Protein AF-A0A5C3LLA2-F1 (afdb_monomer)

Radius of gyration: 23.2 Å; Cα contacts (8 Å, |Δi|>4): 308; chains: 1; bounding box: 55×56×67 Å

pLDDT: mean 77.41, std 19.65, range [21.45, 96.81]

Organism: NCBI:txid68775

Nearest PDB structures (foldseek):
  8btg-assembly1_E  TM=3.391E-01  e=2.044E-01  Bacillus subtilis
  3ice-assembly1_B  TM=2.981E-01  e=2.393E-01  Escherichia coli K-12
  2ht1-assembly1_B  TM=3.687E-01  e=1.503E+00  Escherichia coli
  6xav-assembly1_F  TM=3.669E-01  e=1.503E+00  Escherichia coli K-12
  1f17-assembly1_A  TM=1.873E-01  e=8.066E+00  Homo sapiens

InterPro domains:
  IPR027417 P-loop containing nucleoside triphosphate hydrolase [G3DSA:3.40.50.300] (49-252)
  IPR027417 P-loop containing nucleoside triphosphate hydrolase [SSF52540] (55-266)
  IPR056884 Nephrocystin 3-like, N-terminal [PF24883] (64-215)

Mean predicted aligned error: 10.95 Å

Solvent-accessible surface area (backbone atoms only — not comparable to full-atom values): 17591 Å² total; per-residue (Å²): 138,80,96,78,78,88,81,84,82,89,74,89,82,84,84,63,100,53,98,66,94,65,79,96,64,100,81,77,83,74,79,61,52,34,66,60,18,35,88,83,22,74,81,42,63,87,54,62,66,60,58,90,91,31,63,56,70,60,55,49,52,51,52,52,56,76,67,38,88,81,57,76,51,75,41,77,48,78,46,61,64,84,47,55,46,65,62,12,50,52,44,51,48,47,54,52,30,47,76,70,53,32,46,24,29,44,39,42,40,31,65,90,38,82,62,29,17,44,61,83,22,49,60,55,33,36,43,54,32,35,33,72,61,40,57,69,27,39,68,43,33,50,50,42,41,75,76,36,83,58,47,85,80,49,57,57,50,54,36,46,41,51,50,45,50,50,15,49,54,50,31,63,72,70,41,92,73,79,73,88,65,75,37,78,40,71,47,78,39,49,66,87,26,29,76,44,68,70,48,44,51,44,52,52,49,30,61,55,72,66,77,59,40,72,41,76,46,76,64,48,74,92,74,40,43,47,58,36,46,45,51,47,52,53,50,54,50,50,51,49,64,73,70,50,89,87,62,90,72,58,93,66,61,76,45,67,69,56,51,52,51,51,34,60,70,28,72,54,25,49,52,52,53,55,58,72,72,47,58,72,91,80,39,91,84,64,60,80,85,61,48,69,83,80,104

Secondary structure (DSSP, 8-state):
-----------SS--SS-S-S-S--TTSSSSS--GGGSTT-GGGSS-----TTSSHHHHHHHHHHHH-TT-SEEEEEEE--TTS-HHHHHHHHHHHHHHTT-EEEEEE--TTSTTTSSSTTHHHHHHHHHHHH-GGGHHHHHHHHHH-TTGGGS-HHHHHIIIIIHHHHHHHHH-TT--S-S--EEEEE-GGGSS-HHHHHHHHHHHHTT-PEEEEEE-SGGG-HHHHHHHHHHHHHHHHHHH--S----TTPSPHHHHHHHHHHHTT-HHHHHHHTS-GGG-TT--TTTGGG--

Structure (mmCIF, N/CA/C/O backbone):
data_AF-A0A5C3LLA2-F1
#
_entry.id   AF-A0A5C3LLA2-F1
#
loop_
_atom_site.group_PDB
_atom_site.id
_atom_site.type_symbol
_atom_site.label_atom_id
_atom_site.label_alt_id
_atom_site.label_comp_id
_atom_site.label_asym_id
_atom_site.label_entity_id
_atom_site.label_seq_id
_atom_site.pdbx_PDB_ins_code
_atom_site.Cartn_x
_atom_site.Cartn_y
_atom_site.Cartn_z
_atom_site.occupancy
_atom_site.B_iso_or_equiv
_atom_site.auth_seq_id
_atom_site.auth_comp_id
_atom_site.auth_asym_id
_atom_site.auth_atom_id
_atom_site.pdbx_PDB_model_num
ATOM 1 N N . MET A 1 1 ? -7.576 -35.452 -5.455 1.00 26.06 1 MET A N 1
ATOM 2 C CA . MET A 1 1 ? -7.703 -36.526 -4.442 1.00 26.06 1 MET A CA 1
ATOM 3 C C . MET A 1 1 ? -7.125 -35.971 -3.149 1.00 26.06 1 MET A C 1
ATOM 5 O O . MET A 1 1 ? -5.940 -35.704 -3.106 1.00 26.06 1 MET A O 1
ATOM 9 N N . ALA A 1 2 ? -7.963 -35.388 -2.296 1.00 24.50 2 ALA A N 1
ATOM 10 C CA . ALA A 1 2 ? -8.706 -36.055 -1.222 1.00 24.50 2 ALA A CA 1
ATOM 11 C C . ALA A 1 2 ? -7.834 -36.237 0.033 1.00 24.50 2 ALA A C 1
ATOM 13 O O . ALA A 1 2 ? -7.223 -37.280 0.231 1.00 24.50 2 ALA A O 1
ATOM 14 N N . PHE A 1 3 ? -7.831 -35.224 0.903 1.00 25.95 3 PHE A N 1
ATOM 15 C CA . PHE A 1 3 ? -7.538 -35.428 2.320 1.00 25.95 3 PHE A CA 1
ATOM 16 C C . PHE A 1 3 ? -8.824 -35.920 2.995 1.00 25.95 3 PHE A C 1
ATOM 18 O O . PHE A 1 3 ? -9.578 -35.148 3.579 1.00 25.95 3 PHE A O 1
ATOM 25 N N . ALA A 1 4 ? -9.106 -37.213 2.844 1.00 21.45 4 ALA A N 1
ATOM 26 C CA . ALA A 1 4 ? -10.135 -37.917 3.599 1.00 21.45 4 ALA A CA 1
ATOM 27 C C . ALA A 1 4 ? -9.443 -38.716 4.715 1.00 21.45 4 ALA A C 1
ATOM 29 O O . ALA A 1 4 ? -8.637 -39.591 4.413 1.00 21.45 4 ALA A O 1
ATOM 30 N N . GLY A 1 5 ? -9.735 -38.416 5.989 1.00 26.00 5 GLY A N 1
ATOM 31 C CA . GLY A 1 5 ? -9.378 -39.309 7.107 1.00 26.00 5 GLY A CA 1
ATOM 32 C C . GLY A 1 5 ? -8.796 -38.694 8.385 1.00 26.00 5 GLY A C 1
ATOM 33 O O . GLY A 1 5 ? -8.643 -39.424 9.359 1.00 26.00 5 GLY A O 1
ATOM 34 N N . ALA A 1 6 ? -8.505 -37.393 8.458 1.00 22.83 6 ALA A N 1
ATOM 35 C CA . ALA A 1 6 ? -7.960 -36.808 9.687 1.00 22.83 6 ALA A CA 1
ATOM 36 C C . ALA A 1 6 ? -9.074 -36.493 10.707 1.00 22.83 6 ALA A C 1
ATOM 38 O O . ALA A 1 6 ? -9.673 -35.420 10.684 1.00 22.83 6 ALA A O 1
ATOM 39 N N . LYS A 1 7 ? -9.363 -37.435 11.612 1.00 27.41 7 LYS A N 1
ATOM 40 C CA . LYS A 1 7 ? -10.074 -37.154 12.868 1.00 27.41 7 LYS A CA 1
ATOM 41 C C . LYS A 1 7 ? -9.025 -36.799 13.926 1.00 27.41 7 LYS A C 1
ATOM 43 O O . LYS A 1 7 ? -8.160 -37.619 14.206 1.00 27.41 7 LYS A O 1
ATOM 48 N N . HIS A 1 8 ? -9.147 -35.600 14.498 1.00 27.80 8 HIS A N 1
ATOM 49 C CA . HIS A 1 8 ? -8.303 -35.003 15.548 1.00 27.80 8 HIS A CA 1
ATOM 50 C C . HIS A 1 8 ? -6.986 -34.366 15.075 1.00 27.80 8 HIS A C 1
ATOM 52 O O . HIS A 1 8 ? -5.909 -34.937 15.204 1.00 27.80 8 HIS A O 1
ATOM 58 N N . VAL A 1 9 ? -7.076 -33.114 14.617 1.00 23.52 9 VAL A N 1
ATOM 59 C CA . VAL A 1 9 ? -5.952 -32.168 14.650 1.00 23.52 9 VAL A CA 1
ATOM 60 C C . VAL A 1 9 ? -6.324 -31.070 15.647 1.00 23.52 9 VAL A C 1
ATOM 62 O O . VAL A 1 9 ? -7.214 -30.265 15.388 1.00 23.52 9 VAL A O 1
ATOM 65 N N . LEU A 1 10 ? -5.687 -31.088 16.818 1.00 23.19 10 LEU A N 1
ATOM 66 C CA . LEU A 1 10 ? -5.719 -30.000 17.795 1.00 23.19 10 LEU A CA 1
ATOM 67 C C . LEU A 1 10 ? -4.592 -29.028 17.428 1.00 23.19 10 LEU A C 1
ATOM 69 O O . LEU A 1 10 ? -3.421 -29.388 17.527 1.00 23.19 10 LEU A O 1
ATOM 73 N N . ILE A 1 11 ? -4.948 -27.823 16.974 1.00 30.45 11 ILE A N 1
ATOM 74 C CA . ILE A 1 11 ? -4.001 -26.722 16.751 1.00 30.45 11 ILE A CA 1
ATOM 75 C C . ILE A 1 11 ? -4.241 -25.671 17.836 1.00 30.45 11 ILE A C 1
ATOM 77 O O . ILE A 1 11 ? -5.355 -25.171 17.985 1.00 30.45 11 ILE A O 1
ATOM 81 N N . ASN A 1 12 ? -3.181 -25.391 18.594 1.00 26.45 12 ASN A N 1
ATOM 82 C CA . ASN A 1 12 ? -3.097 -24.440 19.699 1.00 26.45 12 ASN A CA 1
ATOM 83 C C . ASN A 1 12 ? -3.728 -23.064 19.383 1.00 26.45 12 ASN A C 1
ATOM 85 O O . ASN A 1 12 ? -3.229 -22.327 18.539 1.00 26.45 12 ASN A O 1
ATOM 89 N N . GLU A 1 13 ? -4.798 -22.756 20.123 1.00 30.83 13 GLU A N 1
ATOM 90 C CA . GLU A 1 13 ? -5.273 -21.440 20.595 1.00 30.83 13 GLU A CA 1
ATOM 91 C C . GLU A 1 13 ? -5.392 -20.266 19.585 1.00 30.83 13 GLU A C 1
ATOM 93 O O . GLU A 1 13 ? -4.662 -19.284 19.629 1.00 30.83 13 GLU A O 1
ATOM 98 N N . LEU A 1 14 ? -6.423 -20.393 18.731 1.00 30.88 14 LEU A N 1
ATOM 99 C CA . LEU A 1 14 ? -7.395 -19.399 18.209 1.00 30.88 14 LEU A CA 1
ATOM 100 C C . LEU A 1 14 ? -6.938 -18.023 17.667 1.00 30.88 14 LEU A C 1
ATOM 102 O O . LEU A 1 14 ? -6.703 -17.090 18.433 1.00 30.88 14 LEU A O 1
ATOM 106 N N . THR A 1 15 ? -7.079 -17.844 16.339 1.00 34.06 15 THR A N 1
ATOM 107 C CA . THR A 1 15 ? -7.714 -16.658 15.701 1.00 34.06 15 THR A CA 1
ATOM 108 C C . THR A 1 15 ? -8.223 -16.947 14.264 1.00 34.06 15 THR A C 1
ATOM 110 O O . THR A 1 15 ? -7.497 -16.870 13.279 1.00 34.06 15 THR A O 1
ATOM 113 N N . GLN A 1 16 ? -9.517 -17.229 14.133 1.00 38.84 16 GLN A N 1
ATOM 114 C CA . GLN A 1 16 ? -10.437 -16.657 13.135 1.00 38.84 16 GLN A CA 1
ATOM 115 C C . GLN A 1 16 ? -11.095 -15.445 13.869 1.00 38.84 16 GLN A C 1
ATOM 117 O O . GLN A 1 16 ? -10.823 -15.259 15.049 1.00 38.84 16 GLN A O 1
ATOM 122 N N . PHE A 1 17 ? -11.926 -14.561 13.312 1.00 37.44 17 PHE A N 1
ATOM 123 C CA . PHE A 1 17 ? -12.620 -13.556 14.167 1.00 37.44 17 PHE A CA 1
ATOM 124 C C . PHE A 1 17 ? -13.787 -14.227 14.929 1.00 37.44 17 PHE A C 1
ATOM 126 O O . PHE A 1 17 ? -14.949 -13.932 14.686 1.00 37.44 17 PHE A O 1
ATOM 133 N N . ASP A 1 18 ? -13.426 -15.172 15.809 1.00 40.88 18 ASP A N 1
ATOM 134 C CA . ASP A 1 18 ? -13.613 -16.635 15.710 1.00 40.88 18 ASP A CA 1
ATOM 135 C C . ASP A 1 18 ? -15.018 -17.162 15.311 1.00 40.88 18 ASP A C 1
ATOM 137 O O . ASP A 1 18 ? -15.999 -16.440 15.361 1.00 40.88 18 ASP A O 1
ATOM 141 N N . ILE A 1 19 ? -15.153 -18.447 14.938 1.00 36.78 19 ILE A N 1
ATOM 142 C CA . ILE A 1 19 ? -16.377 -19.248 14.612 1.00 36.78 19 ILE A CA 1
ATOM 143 C C . ILE A 1 19 ? -17.660 -18.970 15.468 1.00 36.78 19 ILE A C 1
ATOM 145 O O . ILE A 1 19 ? -18.746 -19.478 15.192 1.00 36.78 19 ILE A O 1
ATOM 149 N N . GLN A 1 20 ? -17.616 -18.132 16.499 1.00 40.84 20 GLN A N 1
ATOM 150 C CA . GLN A 1 20 ? -18.379 -18.254 17.728 1.00 40.84 20 GLN A CA 1
ATOM 151 C C . GLN A 1 20 ? -19.076 -16.965 18.208 1.00 40.84 20 GLN A C 1
ATOM 153 O O . GLN A 1 20 ? -19.023 -16.650 19.387 1.00 40.84 20 GLN A O 1
ATOM 158 N N . VAL A 1 21 ? -19.903 -16.309 17.387 1.00 41.31 21 VAL A N 1
ATOM 159 C CA . VAL A 1 21 ? -21.084 -15.611 17.974 1.00 41.31 21 VAL A CA 1
ATOM 160 C C . VAL A 1 21 ? -22.140 -16.624 18.495 1.00 41.31 21 VAL A C 1
ATOM 162 O O . VAL A 1 21 ? -23.145 -16.242 19.066 1.00 41.31 21 VAL A O 1
ATOM 165 N N . ARG A 1 22 ? -21.838 -17.934 18.442 1.00 30.56 22 ARG A N 1
ATOM 166 C CA . ARG A 1 22 ? -22.667 -19.106 18.790 1.00 30.56 22 ARG A CA 1
ATOM 167 C C . ARG A 1 22 ? -23.642 -19.523 17.679 1.00 30.56 22 ARG A C 1
ATOM 169 O O . ARG A 1 22 ? -24.436 -18.723 17.219 1.00 30.56 22 ARG A O 1
ATOM 176 N N . ALA A 1 23 ? -23.512 -20.805 17.323 1.00 34.94 23 ALA A N 1
ATOM 177 C CA . ALA A 1 23 ? -24.478 -21.730 16.719 1.00 34.94 23 ALA A CA 1
ATOM 178 C C . ALA A 1 23 ? -25.102 -21.425 15.333 1.00 34.94 23 ALA A C 1
ATOM 180 O O . ALA A 1 23 ? -25.608 -20.348 15.069 1.00 34.94 23 ALA A O 1
ATOM 181 N N . GLU A 1 24 ? -25.089 -22.458 14.480 1.00 36.34 24 GLU A N 1
ATOM 182 C CA . GLU A 1 24 ? -26.202 -22.832 13.585 1.00 36.34 24 GLU A CA 1
ATOM 183 C C . GLU A 1 24 ? -26.747 -21.790 12.590 1.00 36.34 24 GLU A C 1
ATOM 185 O O . GLU A 1 24 ? -27.949 -21.618 12.476 1.00 36.34 24 GLU A O 1
ATOM 190 N N . ASP A 1 25 ? -25.886 -21.164 11.784 1.00 34.53 25 ASP A N 1
ATOM 191 C CA . ASP A 1 25 ? -26.326 -20.517 10.534 1.00 34.53 25 ASP A CA 1
ATOM 192 C C . ASP A 1 25 ? -25.174 -20.492 9.518 1.00 34.53 25 ASP A C 1
ATOM 194 O O . ASP A 1 25 ? -24.500 -19.489 9.261 1.00 34.53 25 A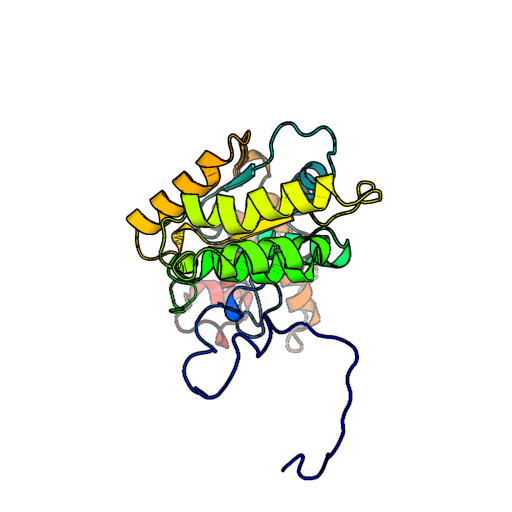SP A O 1
ATOM 198 N N . SER A 1 26 ? -24.871 -21.673 8.981 1.00 32.88 26 SER A N 1
ATOM 199 C CA . SER A 1 26 ? -23.676 -21.998 8.186 1.00 32.88 26 SER A CA 1
ATOM 200 C C . SER A 1 26 ? -23.626 -21.367 6.782 1.00 32.88 26 SER A C 1
ATOM 202 O O . SER A 1 26 ? -23.083 -21.971 5.857 1.00 32.88 26 SER A O 1
ATOM 204 N N . LYS A 1 27 ? -24.175 -20.162 6.586 1.00 31.16 27 LYS A N 1
ATOM 205 C CA . LYS A 1 27 ? -24.135 -19.456 5.293 1.00 31.16 27 LYS A CA 1
ATOM 206 C C . LYS A 1 27 ? -23.899 -17.942 5.341 1.00 31.16 27 LYS A C 1
ATOM 208 O O . LYS A 1 27 ? -23.730 -17.368 4.276 1.00 31.16 27 LYS A O 1
ATOM 213 N N . ALA A 1 28 ? -23.827 -17.305 6.514 1.00 33.47 28 ALA A N 1
ATOM 214 C CA . ALA A 1 28 ? -23.778 -15.835 6.614 1.00 33.47 28 ALA A CA 1
ATOM 215 C C . ALA A 1 28 ? -22.425 -15.230 7.068 1.00 33.47 28 ALA A C 1
ATOM 217 O O . ALA A 1 28 ? -22.368 -14.051 7.400 1.00 33.47 28 ALA A O 1
ATOM 218 N N . LYS A 1 29 ? -21.331 -16.005 7.146 1.00 38.44 29 LYS A N 1
ATOM 219 C CA . LYS A 1 29 ? -20.121 -15.617 7.917 1.00 38.44 29 LYS A CA 1
ATOM 220 C C . LYS A 1 29 ? -18.804 -15.438 7.141 1.00 38.44 29 LYS A C 1
ATOM 222 O O . LYS A 1 29 ? -17.761 -15.321 7.774 1.00 38.44 29 LYS A O 1
ATOM 227 N N . ILE A 1 30 ? -18.831 -15.370 5.809 1.00 38.06 30 ILE A N 1
ATOM 228 C CA . ILE A 1 30 ? -17.630 -15.128 4.972 1.00 38.06 30 ILE A CA 1
ATOM 229 C C . ILE A 1 30 ? -17.525 -13.657 4.501 1.00 38.06 30 ILE A C 1
ATOM 231 O O . ILE A 1 30 ? -16.461 -13.209 4.093 1.00 38.06 30 ILE A O 1
ATOM 235 N N . ASP A 1 31 ? -18.576 -12.849 4.657 1.00 48.53 31 ASP A N 1
ATOM 236 C CA . ASP A 1 31 ? -18.729 -11.621 3.858 1.00 48.53 31 ASP A CA 1
ATOM 237 C C . ASP A 1 31 ? -18.218 -10.318 4.505 1.00 48.53 31 ASP A C 1
ATOM 239 O O . ASP A 1 31 ? -18.381 -9.245 3.932 1.00 48.53 31 ASP A O 1
ATOM 243 N N . ALA A 1 32 ? -17.614 -10.348 5.699 1.00 71.31 32 ALA A N 1
ATOM 244 C CA . ALA A 1 32 ? -17.280 -9.107 6.415 1.00 71.31 32 ALA A CA 1
ATOM 245 C C . ALA A 1 32 ? -15.897 -8.523 6.071 1.00 71.31 32 ALA A C 1
ATOM 247 O O . ALA A 1 32 ? -15.734 -7.300 6.119 1.00 71.31 32 ALA A O 1
ATOM 248 N N . ILE A 1 33 ? -14.912 -9.358 5.725 1.00 86.44 33 ILE A N 1
ATOM 249 C CA . ILE A 1 33 ? -13.521 -8.943 5.475 1.00 86.44 33 ILE A CA 1
ATOM 250 C C . ILE A 1 33 ? -13.140 -9.118 4.005 1.00 86.44 33 ILE A C 1
ATOM 252 O O . ILE A 1 33 ? -13.557 -10.066 3.353 1.00 86.44 33 ILE A O 1
ATOM 256 N N . ALA A 1 34 ? -12.305 -8.221 3.491 1.00 91.19 34 ALA A N 1
ATOM 257 C CA . ALA A 1 34 ? -11.740 -8.312 2.153 1.00 91.19 34 ALA A CA 1
ATOM 258 C C . ALA A 1 34 ? -10.305 -8.859 2.233 1.00 91.19 34 ALA A C 1
ATOM 260 O O . ALA A 1 34 ? -9.344 -8.092 2.195 1.00 91.19 34 ALA A O 1
ATOM 261 N N . GLU A 1 35 ? -10.143 -10.182 2.342 1.00 91.75 35 GLU A N 1
ATOM 262 C CA . GLU A 1 35 ? -8.819 -10.840 2.406 1.00 91.75 35 GLU A CA 1
ATOM 263 C C . GLU A 1 35 ? -7.937 -10.494 1.191 1.00 91.75 35 GLU A C 1
ATOM 265 O O . GLU A 1 35 ? -6.728 -10.284 1.317 1.00 91.75 35 GLU A O 1
ATOM 270 N N . GLY A 1 36 ? -8.554 -10.318 0.017 1.00 92.50 36 GLY A N 1
ATOM 271 C CA . GLY A 1 36 ? -7.934 -9.796 -1.203 1.00 92.50 36 GLY A CA 1
ATOM 272 C C . GLY A 1 36 ? -7.215 -8.451 -1.056 1.00 92.50 36 GLY A C 1
ATOM 273 O O . GLY A 1 36 ? -6.382 -8.098 -1.892 1.00 92.50 36 GLY A O 1
ATOM 274 N N . ALA A 1 37 ? -7.535 -7.672 -0.018 1.00 94.62 37 ALA A N 1
ATOM 275 C CA . ALA A 1 37 ? -6.962 -6.352 0.219 1.00 94.62 37 ALA A CA 1
ATOM 276 C C . ALA A 1 37 ? -5.620 -6.389 0.967 1.00 94.62 37 ALA A C 1
ATOM 278 O O . ALA A 1 37 ? -4.961 -5.350 1.048 1.00 94.62 37 ALA A O 1
ATOM 279 N N . PHE A 1 38 ? -5.203 -7.535 1.518 1.00 95.69 38 PHE A N 1
ATOM 280 C CA . PHE A 1 38 ? -3.938 -7.640 2.250 1.00 95.69 38 PHE A CA 1
ATOM 281 C C . PHE A 1 38 ? -2.726 -7.467 1.329 1.00 95.69 38 PHE A C 1
ATOM 283 O O . PHE A 1 38 ? -2.733 -7.885 0.169 1.00 95.69 38 PHE A O 1
ATOM 290 N N . HIS A 1 39 ? -1.631 -6.918 1.862 1.00 94.56 39 HIS A N 1
ATOM 291 C CA . HIS A 1 39 ? -0.388 -6.745 1.101 1.00 94.56 39 HIS A CA 1
ATOM 292 C C . HIS A 1 39 ? 0.181 -8.062 0.528 1.00 94.56 39 HIS A C 1
ATOM 294 O O . HIS A 1 39 ? 0.865 -8.036 -0.494 1.00 94.56 39 HIS A O 1
ATOM 300 N N . ASN A 1 40 ? -0.111 -9.192 1.176 1.00 93.06 40 ASN A N 1
ATOM 301 C CA . ASN A 1 40 ? 0.369 -10.539 0.862 1.00 93.06 40 ASN A CA 1
ATOM 302 C C . ASN A 1 40 ? -0.738 -11.480 0.343 1.00 93.06 40 ASN A C 1
ATOM 304 O O . ASN A 1 40 ? -0.558 -12.697 0.362 1.00 93.06 40 ASN A O 1
ATOM 308 N N . SER A 1 41 ? -1.886 -10.945 -0.085 1.00 93.25 41 SER A N 1
ATOM 309 C CA . SER A 1 41 ? -2.979 -11.764 -0.616 1.00 93.25 41 SER A CA 1
ATOM 310 C C . SER A 1 41 ? -2.627 -12.405 -1.961 1.00 93.25 41 SER A C 1
ATOM 312 O O . SER A 1 41 ? -2.063 -11.751 -2.839 1.00 93.25 41 SER A O 1
ATOM 314 N N . ALA A 1 42 ? -3.036 -13.662 -2.158 1.00 89.50 42 ALA A N 1
ATOM 315 C CA . ALA A 1 42 ? -2.891 -14.365 -3.433 1.00 89.50 42 ALA A CA 1
ATOM 316 C C . ALA A 1 42 ? -3.703 -13.716 -4.571 1.00 89.50 42 ALA A C 1
ATOM 318 O O . ALA A 1 42 ? -3.296 -13.790 -5.726 1.00 89.50 42 ALA A O 1
ATOM 319 N N . GLU A 1 43 ? -4.798 -13.007 -4.265 1.00 88.88 43 GLU A N 1
ATOM 320 C CA . GLU A 1 43 ? -5.540 -12.203 -5.255 1.00 88.88 43 GLU A CA 1
ATOM 321 C C . GLU A 1 43 ? -4.709 -11.051 -5.833 1.00 88.88 43 GLU A C 1
ATOM 323 O O . GLU A 1 43 ? -5.070 -10.452 -6.846 1.00 88.88 43 GLU A O 1
ATOM 328 N N . ARG A 1 44 ? -3.605 -10.712 -5.165 1.00 89.12 44 ARG A N 1
ATOM 329 C CA . ARG A 1 44 ? -2.646 -9.699 -5.592 1.00 89.12 44 ARG A CA 1
ATOM 330 C C . ARG A 1 44 ? -1.368 -10.339 -6.126 1.00 89.12 44 ARG A C 1
ATOM 332 O O . ARG A 1 44 ? -0.328 -9.695 -6.076 1.00 89.12 44 ARG A O 1
ATOM 339 N N . PHE A 1 45 ? -1.430 -11.592 -6.591 1.00 83.12 45 PHE A N 1
ATOM 340 C CA . PHE A 1 45 ? -0.301 -12.257 -7.241 1.00 83.12 45 PHE A CA 1
ATOM 341 C C . PHE A 1 45 ? 0.266 -11.389 -8.369 1.00 83.12 45 PHE A C 1
ATOM 343 O O . PHE A 1 45 ? -0.485 -10.755 -9.108 1.00 83.12 45 PHE A O 1
ATOM 350 N N . ASP A 1 46 ? 1.597 -11.376 -8.459 1.00 81.69 46 ASP A N 1
ATOM 351 C CA . ASP A 1 46 ? 2.374 -10.398 -9.222 1.00 81.69 46 ASP A CA 1
ATOM 352 C C . ASP A 1 46 ? 1.981 -8.943 -8.879 1.00 81.69 46 ASP A C 1
ATOM 354 O O . ASP A 1 46 ? 1.515 -8.182 -9.735 1.00 81.69 46 ASP A O 1
ATOM 358 N N . PRO A 1 47 ? 2.090 -8.542 -7.591 1.00 85.56 47 PRO A N 1
ATOM 359 C CA . PRO A 1 47 ? 1.671 -7.213 -7.179 1.00 85.56 47 PRO A CA 1
ATOM 360 C C . PRO A 1 47 ? 2.576 -6.161 -7.833 1.00 85.56 47 PRO A C 1
ATOM 362 O O . PRO A 1 47 ? 3.739 -6.443 -8.132 1.00 85.56 47 PRO A O 1
ATOM 365 N N . PRO A 1 48 ? 2.102 -4.909 -7.990 1.00 84.06 48 PRO A N 1
ATOM 366 C CA . PRO A 1 48 ? 2.949 -3.826 -8.468 1.00 84.06 48 PRO A CA 1
ATOM 367 C C . PRO A 1 48 ? 4.242 -3.770 -7.654 1.00 84.06 48 PRO A C 1
ATOM 369 O O . PRO A 1 48 ? 4.194 -3.619 -6.435 1.00 84.06 48 PRO A O 1
ATOM 372 N N . ASN A 1 49 ? 5.389 -3.882 -8.318 1.00 81.56 49 ASN A N 1
ATOM 373 C CA . ASN A 1 49 ? 6.680 -3.929 -7.646 1.00 81.56 49 ASN A CA 1
ATOM 374 C C . ASN A 1 49 ? 7.606 -2.826 -8.161 1.00 81.56 49 ASN A C 1
ATOM 376 O O . ASN A 1 49 ? 7.582 -2.453 -9.336 1.00 81.56 49 ASN A O 1
ATOM 380 N N . CYS A 1 50 ? 8.414 -2.272 -7.261 1.00 84.56 50 CYS A N 1
ATOM 381 C CA . CYS A 1 50 ? 9.491 -1.376 -7.647 1.00 84.56 50 CYS A CA 1
ATOM 382 C C . CYS A 1 50 ? 10.674 -2.204 -8.134 1.00 84.56 50 CYS A C 1
ATOM 384 O O . CYS A 1 50 ? 11.070 -3.175 -7.491 1.00 84.56 50 CYS A O 1
ATOM 386 N N . HIS A 1 51 ? 11.304 -1.765 -9.221 1.00 82.88 51 HIS A N 1
ATOM 387 C CA . HIS A 1 51 ? 12.599 -2.311 -9.589 1.00 82.88 51 HIS A CA 1
ATOM 388 C C . HIS A 1 51 ? 13.588 -2.099 -8.425 1.00 82.88 51 HIS A C 1
ATOM 390 O O . HIS A 1 51 ? 13.644 -0.968 -7.922 1.00 82.88 51 HIS A O 1
ATOM 396 N N . PRO A 1 52 ? 14.368 -3.117 -7.998 1.00 81.94 52 PRO A N 1
ATOM 397 C CA . PRO A 1 52 ? 15.170 -3.067 -6.767 1.00 81.94 52 PRO A CA 1
ATOM 398 C C . PRO A 1 52 ? 16.100 -1.853 -6.663 1.00 81.94 52 PRO A C 1
ATOM 400 O O . PRO A 1 52 ? 16.324 -1.315 -5.578 1.00 81.94 52 PRO A O 1
ATOM 403 N N . GLU A 1 53 ? 16.597 -1.388 -7.809 1.00 81.50 53 GLU A N 1
ATOM 404 C CA . GLU A 1 53 ? 17.537 -0.271 -7.909 1.00 81.50 53 GLU A CA 1
ATOM 405 C C . GLU A 1 53 ? 16.887 1.118 -8.011 1.00 81.50 53 GLU A C 1
ATOM 407 O O . GLU A 1 53 ? 17.589 2.124 -8.042 1.00 81.50 53 GLU A O 1
ATOM 412 N N . THR A 1 54 ? 15.557 1.199 -8.007 1.00 86.81 54 THR A N 1
ATOM 413 C CA . THR A 1 54 ? 14.805 2.457 -8.166 1.00 86.81 54 THR A CA 1
ATOM 414 C C . THR A 1 54 ? 14.032 2.825 -6.912 1.00 86.81 54 THR A C 1
ATOM 416 O O . THR A 1 54 ? 13.841 1.994 -6.023 1.00 86.81 54 THR A O 1
ATOM 419 N N . ARG A 1 55 ? 13.564 4.078 -6.816 1.00 88.06 55 ARG A N 1
ATOM 420 C CA . ARG A 1 55 ? 12.683 4.541 -5.724 1.00 88.06 55 ARG A CA 1
ATOM 421 C C . ARG A 1 55 ? 13.305 4.390 -4.327 1.00 88.06 55 ARG A C 1
ATOM 423 O O . ARG A 1 55 ? 12.625 4.534 -3.311 1.00 88.06 55 ARG A O 1
ATOM 430 N N . LYS A 1 56 ? 14.623 4.186 -4.248 1.00 89.62 56 LYS A N 1
ATOM 431 C CA . LYS A 1 56 ? 15.364 4.018 -2.991 1.00 89.62 56 LYS A CA 1
ATOM 432 C C . LYS A 1 56 ? 15.227 5.237 -2.087 1.00 89.62 56 LYS A C 1
ATOM 434 O O . LYS A 1 56 ? 14.993 5.088 -0.892 1.00 89.62 56 LYS A O 1
ATOM 439 N N . ALA A 1 57 ? 15.327 6.439 -2.656 1.00 87.88 57 ALA A N 1
ATOM 440 C CA . ALA A 1 57 ? 15.217 7.684 -1.902 1.00 87.88 57 ALA A CA 1
ATOM 441 C C . ALA A 1 57 ? 13.844 7.826 -1.228 1.00 87.88 57 ALA A C 1
ATOM 443 O O . ALA A 1 57 ? 13.775 8.146 -0.042 1.00 87.88 57 ALA A O 1
ATOM 444 N N . ILE A 1 58 ? 12.762 7.525 -1.955 1.00 89.75 58 ILE A N 1
ATOM 445 C CA . ILE A 1 58 ? 11.404 7.664 -1.427 1.00 89.75 58 ILE A CA 1
ATOM 446 C C . ILE A 1 58 ? 11.068 6.577 -0.407 1.00 89.75 58 ILE A C 1
ATOM 448 O O . ILE A 1 58 ? 10.551 6.884 0.664 1.00 89.75 58 ILE A O 1
ATOM 452 N N . ILE A 1 59 ? 11.445 5.325 -0.677 1.00 91.94 59 ILE A N 1
AT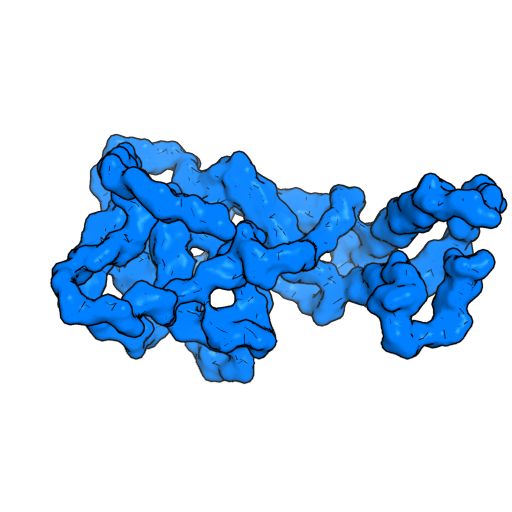OM 453 C CA . ILE A 1 59 ? 11.278 4.218 0.273 1.00 91.94 59 ILE A CA 1
ATOM 454 C C . ILE A 1 59 ? 12.059 4.516 1.559 1.00 91.94 59 ILE A C 1
ATOM 456 O O . ILE A 1 59 ? 11.533 4.344 2.658 1.00 91.94 59 ILE A O 1
ATOM 460 N N . LYS A 1 60 ? 13.283 5.050 1.439 1.00 91.06 60 LYS A N 1
ATOM 461 C CA . LYS A 1 60 ? 14.082 5.493 2.587 1.00 91.06 60 LYS A CA 1
ATOM 462 C C . LYS A 1 60 ? 13.404 6.637 3.342 1.00 91.06 60 LYS A C 1
ATOM 464 O O . LYS A 1 60 ? 13.385 6.599 4.566 1.00 91.06 60 LYS A O 1
ATOM 469 N N . ALA A 1 61 ? 12.839 7.630 2.654 1.00 90.25 61 ALA A N 1
ATOM 470 C CA . ALA A 1 61 ? 12.115 8.734 3.290 1.00 90.25 61 ALA A CA 1
ATOM 471 C C . ALA A 1 61 ? 10.903 8.244 4.097 1.00 90.25 61 ALA A C 1
ATOM 473 O O . ALA A 1 61 ? 10.743 8.629 5.257 1.00 90.25 61 ALA A O 1
ATOM 474 N N . ILE A 1 62 ? 10.109 7.333 3.526 1.00 91.81 62 ILE A N 1
ATOM 475 C CA . ILE A 1 62 ? 8.981 6.696 4.217 1.00 91.81 62 ILE A CA 1
ATOM 476 C C . ILE A 1 62 ? 9.488 5.899 5.422 1.00 91.81 62 ILE A C 1
ATOM 478 O O . ILE A 1 62 ? 8.993 6.086 6.530 1.00 91.81 62 ILE A O 1
ATOM 482 N N . GLY A 1 63 ? 10.526 5.079 5.245 1.00 91.75 63 GLY A N 1
ATOM 483 C CA . GLY A 1 63 ? 11.139 4.318 6.334 1.00 91.75 63 GLY A CA 1
ATOM 484 C C . GLY A 1 63 ? 11.659 5.209 7.466 1.00 91.75 63 GLY A C 1
ATOM 485 O O . GLY A 1 63 ? 11.431 4.912 8.637 1.00 91.75 63 GLY A O 1
ATOM 486 N N . MET A 1 64 ? 12.305 6.335 7.154 1.00 91.31 64 MET A N 1
ATOM 487 C CA . MET A 1 64 ? 12.743 7.311 8.160 1.00 91.31 64 MET A CA 1
ATOM 488 C C . MET A 1 64 ? 11.556 7.905 8.924 1.00 91.31 64 MET A C 1
ATOM 490 O O . MET A 1 64 ? 11.634 8.040 10.142 1.00 91.31 64 MET A O 1
ATOM 494 N N . TRP A 1 65 ? 10.449 8.212 8.242 1.00 90.31 65 TRP A N 1
ATOM 495 C CA . TRP A 1 65 ? 9.235 8.701 8.896 1.00 90.31 65 TRP A CA 1
ATOM 496 C C . TRP A 1 65 ? 8.594 7.647 9.804 1.00 90.31 65 TRP A C 1
ATOM 498 O O . TRP A 1 65 ? 8.302 7.955 10.956 1.00 90.31 65 TRP A O 1
ATOM 508 N N . VAL A 1 66 ? 8.446 6.402 9.335 1.00 89.69 66 VAL A N 1
ATOM 509 C CA . VAL A 1 66 ? 7.894 5.285 10.128 1.00 89.69 66 VAL A CA 1
ATOM 510 C C . VAL A 1 66 ? 8.703 5.063 11.410 1.00 89.69 66 VAL A C 1
ATOM 512 O O . VAL A 1 66 ? 8.135 4.808 12.468 1.00 89.69 66 VAL A O 1
ATOM 515 N N . ASN A 1 67 ? 10.027 5.200 11.331 1.00 88.19 67 ASN A N 1
ATOM 516 C CA . ASN A 1 67 ? 10.935 4.969 12.455 1.00 88.19 67 ASN A CA 1
ATOM 517 C C . ASN A 1 67 ? 11.135 6.183 13.374 1.00 88.19 67 ASN A C 1
ATOM 519 O O . ASN A 1 67 ? 11.794 6.070 14.411 1.00 88.19 67 ASN A O 1
ATOM 523 N N . ASN A 1 68 ? 10.594 7.350 13.023 1.00 86.50 68 ASN A N 1
ATOM 524 C CA . ASN A 1 68 ? 10.798 8.562 13.800 1.00 86.50 68 ASN A CA 1
ATOM 525 C C . ASN A 1 68 ? 9.835 8.626 14.995 1.00 86.50 68 ASN A C 1
ATOM 527 O O . ASN A 1 68 ? 8.708 9.098 14.880 1.00 86.50 68 ASN A O 1
ATOM 531 N N . GLN A 1 69 ? 10.317 8.237 16.176 1.00 80.81 69 GLN A N 1
ATOM 532 C CA . GLN A 1 69 ? 9.558 8.320 17.434 1.00 80.81 69 GLN A CA 1
ATOM 533 C C . GLN A 1 69 ? 9.193 9.755 17.850 1.00 80.81 69 GLN A C 1
ATOM 535 O O . GLN A 1 69 ? 8.308 9.944 18.677 1.00 80.81 69 GLN A O 1
ATOM 540 N N . LYS A 1 70 ? 9.875 10.767 17.300 1.00 82.88 70 LYS A N 1
ATOM 541 C CA . LYS A 1 70 ? 9.622 12.192 17.565 1.00 82.88 70 LYS A CA 1
ATOM 542 C C . LYS A 1 70 ? 8.753 12.842 16.484 1.00 82.88 70 LYS A C 1
ATOM 544 O O . LYS A 1 70 ? 8.634 14.067 16.463 1.00 82.88 70 LYS A O 1
ATOM 549 N N . ARG A 1 71 ? 8.197 12.065 15.545 1.00 80.88 71 ARG A N 1
ATOM 550 C CA . ARG A 1 71 ? 7.345 12.617 14.486 1.00 80.88 71 ARG A CA 1
ATOM 551 C C . ARG A 1 71 ? 6.103 13.252 15.098 1.00 80.88 71 ARG A C 1
ATOM 553 O O . ARG A 1 71 ? 5.452 12.673 15.959 1.00 80.88 71 ARG A O 1
ATOM 560 N N . THR A 1 72 ? 5.770 14.438 14.615 1.00 75.50 72 THR A N 1
ATOM 561 C CA . THR A 1 72 ? 4.528 15.123 14.977 1.00 75.50 72 THR A CA 1
ATOM 562 C C . THR A 1 72 ? 3.373 14.661 14.092 1.00 75.50 72 THR A C 1
ATOM 564 O O . THR A 1 72 ? 2.231 14.644 14.537 1.00 75.50 72 THR A O 1
ATOM 567 N N . SER A 1 73 ? 3.662 14.231 12.858 1.00 77.12 73 SER A N 1
ATOM 568 C CA . SER A 1 73 ? 2.671 13.723 11.911 1.00 77.12 73 SER A CA 1
ATOM 569 C C . SER A 1 73 ? 2.395 12.231 12.073 1.00 77.12 73 SER A C 1
ATOM 571 O O . SER A 1 73 ? 3.305 11.401 12.118 1.00 77.12 73 SER A O 1
ATOM 573 N N . SER A 1 74 ? 1.109 11.890 12.099 1.00 79.44 74 SER A N 1
ATOM 574 C CA . SER A 1 74 ? 0.631 10.506 12.198 1.00 79.44 74 SER A CA 1
ATOM 575 C C . SER A 1 74 ? 0.084 9.971 10.876 1.00 79.44 74 SER A C 1
ATOM 577 O O . SER A 1 74 ? 0.028 8.758 10.700 1.00 79.44 74 SER A O 1
ATOM 579 N N . ILE A 1 75 ? -0.229 10.853 9.921 1.00 85.56 75 ILE A N 1
ATOM 580 C CA . ILE A 1 75 ? -0.628 10.488 8.557 1.00 85.56 75 ILE A CA 1
ATOM 581 C C . ILE A 1 75 ? 0.459 10.950 7.588 1.00 85.56 75 ILE A C 1
ATOM 583 O O . ILE A 1 75 ? 0.910 12.092 7.674 1.00 85.56 75 ILE A O 1
ATOM 587 N N . MET A 1 76 ? 0.855 10.078 6.660 1.00 87.94 76 MET A N 1
ATOM 588 C CA . MET A 1 76 ? 1.633 10.446 5.479 1.00 87.94 76 MET A CA 1
ATOM 589 C C . MET A 1 76 ? 0.767 10.266 4.234 1.00 87.94 76 MET A C 1
ATOM 591 O O . MET A 1 76 ? 0.294 9.166 3.967 1.00 87.94 76 MET A O 1
ATOM 595 N N . TRP A 1 77 ? 0.599 11.333 3.458 1.00 89.94 77 TRP A N 1
ATOM 596 C CA . TRP A 1 77 ? -0.097 11.296 2.176 1.00 89.94 77 TRP A CA 1
ATOM 597 C C . TRP A 1 77 ? 0.909 11.199 1.024 1.00 89.94 77 TRP A C 1
ATOM 599 O O . TRP A 1 77 ? 1.572 12.187 0.703 1.00 89.94 77 TRP A O 1
ATOM 609 N N . LEU A 1 78 ? 1.045 10.017 0.413 1.00 88.81 78 LEU A N 1
ATOM 610 C CA . LEU A 1 78 ? 1.856 9.829 -0.795 1.00 88.81 78 LEU A CA 1
ATOM 611 C C . LEU A 1 78 ? 1.009 10.131 -2.033 1.00 88.81 78 LEU A C 1
ATOM 613 O O . LEU A 1 78 ? 0.055 9.413 -2.327 1.00 88.81 78 LEU A O 1
ATOM 617 N N . TYR A 1 79 ? 1.375 11.160 -2.790 1.00 86.12 79 TYR A N 1
ATOM 618 C CA . TYR A 1 79 ? 0.618 11.570 -3.973 1.00 86.12 79 TYR A CA 1
ATOM 619 C C . TYR A 1 79 ? 1.520 11.808 -5.178 1.00 86.12 79 TYR A C 1
ATOM 621 O O . TYR A 1 79 ? 2.725 12.002 -5.059 1.00 86.12 79 TYR A O 1
ATOM 629 N N . GLY A 1 80 ? 0.928 11.761 -6.366 1.00 83.38 80 GLY A N 1
AT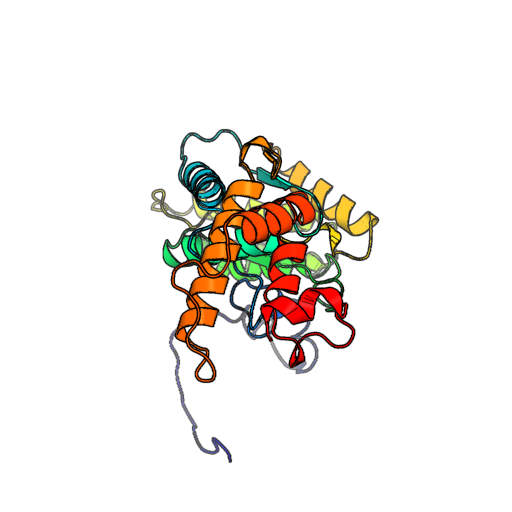OM 630 C CA . GLY A 1 80 ? 1.635 11.907 -7.631 1.00 83.38 80 GLY A CA 1
ATOM 631 C C . GLY A 1 80 ? 0.767 11.468 -8.805 1.00 83.38 80 GLY A C 1
ATOM 632 O O . GLY A 1 80 ? -0.303 10.883 -8.586 1.00 83.38 80 GLY A O 1
ATOM 633 N N . PRO A 1 81 ? 1.215 11.710 -10.045 1.00 82.06 81 PRO A N 1
ATOM 634 C CA . PRO A 1 81 ? 0.434 11.393 -11.232 1.00 82.06 81 PRO A CA 1
ATOM 635 C C . PRO A 1 81 ? 0.144 9.888 -11.355 1.00 82.06 81 PRO A C 1
ATOM 637 O O . PRO A 1 81 ? 0.790 9.031 -10.732 1.00 82.06 81 PRO A O 1
ATOM 640 N N . THR A 1 82 ? -0.867 9.547 -12.152 1.00 80.88 82 THR A N 1
ATOM 641 C CA . THR A 1 82 ? -1.138 8.159 -12.548 1.00 80.88 82 THR A CA 1
ATOM 642 C C . THR A 1 82 ? 0.098 7.567 -13.225 1.00 80.88 82 THR A C 1
ATOM 644 O O . THR A 1 82 ? 0.818 8.263 -13.935 1.00 80.88 82 THR A O 1
ATOM 647 N N . GLY A 1 83 ? 0.402 6.297 -12.953 1.00 80.94 83 GLY A N 1
ATOM 648 C CA . GLY A 1 83 ? 1.588 5.643 -13.515 1.00 80.94 83 GLY A CA 1
ATOM 649 C C . GLY A 1 83 ? 2.926 6.036 -12.872 1.00 80.94 83 GLY A C 1
ATOM 650 O O . GLY A 1 83 ? 3.962 5.521 -13.285 1.00 80.94 83 GLY A O 1
ATOM 651 N N . ALA A 1 84 ? 2.935 6.880 -11.831 1.00 84.12 84 ALA A N 1
ATOM 652 C CA . ALA A 1 84 ? 4.146 7.199 -11.063 1.00 84.12 84 ALA A CA 1
ATOM 653 C C . ALA A 1 84 ? 4.647 6.039 -10.176 1.00 84.12 84 ALA A C 1
ATOM 655 O O . ALA A 1 84 ? 5.734 6.131 -9.618 1.00 84.12 84 ALA A O 1
ATOM 656 N N . GLY A 1 85 ? 3.874 4.959 -10.022 1.00 87.62 85 GLY A N 1
ATOM 657 C CA . GLY A 1 85 ? 4.273 3.796 -9.219 1.00 87.62 85 GLY A CA 1
ATOM 658 C C . GLY A 1 85 ? 3.963 3.904 -7.721 1.00 87.62 85 GLY A C 1
ATOM 659 O O . GLY A 1 85 ? 4.635 3.260 -6.927 1.00 87.62 85 GLY A O 1
ATOM 660 N N . LYS A 1 86 ? 2.949 4.690 -7.323 1.00 90.00 86 LYS A N 1
ATOM 661 C CA . LYS A 1 86 ? 2.499 4.817 -5.919 1.00 90.00 86 LYS A CA 1
ATOM 662 C C . LYS A 1 86 ? 2.219 3.454 -5.275 1.00 90.00 86 LYS A C 1
ATOM 664 O O . LYS A 1 86 ? 2.864 3.118 -4.289 1.00 90.00 86 LYS A O 1
ATOM 669 N N . SER A 1 87 ? 1.357 2.647 -5.893 1.00 92.44 87 SER A N 1
ATOM 670 C CA . SER A 1 87 ? 1.013 1.307 -5.404 1.00 92.44 87 SER A CA 1
ATOM 671 C C . SER A 1 87 ? 2.223 0.381 -5.310 1.00 92.44 87 SER A C 1
ATOM 673 O O . SER A 1 87 ? 2.325 -0.383 -4.360 1.00 92.44 87 SER A O 1
ATOM 675 N N . ALA A 1 88 ? 3.183 0.495 -6.236 1.00 92.50 88 ALA A N 1
ATOM 676 C CA . ALA A 1 88 ? 4.428 -0.271 -6.184 1.00 92.50 88 ALA A CA 1
ATOM 677 C C . ALA A 1 88 ? 5.326 0.147 -5.008 1.00 92.50 88 ALA A C 1
ATOM 679 O O . ALA A 1 88 ? 5.900 -0.697 -4.322 1.00 92.50 88 ALA A O 1
ATOM 680 N N . ILE A 1 89 ? 5.398 1.450 -4.721 1.00 93.00 89 ILE A N 1
ATOM 681 C CA . ILE A 1 89 ? 6.117 1.974 -3.555 1.00 93.00 89 ILE A CA 1
ATOM 682 C C . ILE A 1 89 ? 5.439 1.505 -2.262 1.00 93.00 89 ILE A C 1
ATOM 684 O O . ILE A 1 89 ? 6.132 1.009 -1.375 1.00 93.00 89 ILE A O 1
ATOM 688 N N . LEU A 1 90 ? 4.107 1.620 -2.147 1.00 94.50 90 LEU A N 1
ATOM 689 C CA . LEU A 1 90 ? 3.375 1.149 -0.964 1.00 94.50 90 LEU A CA 1
ATOM 690 C C . LEU A 1 90 ? 3.489 -0.366 -0.784 1.00 94.50 90 LEU A C 1
ATOM 692 O O . LEU A 1 90 ? 3.685 -0.809 0.345 1.00 94.50 90 LEU A O 1
ATOM 696 N N . GLN A 1 91 ? 3.427 -1.150 -1.864 1.00 95.06 91 GLN A N 1
ATOM 697 C CA . GLN A 1 91 ? 3.667 -2.594 -1.824 1.00 95.06 91 GLN A CA 1
ATOM 698 C C . GLN A 1 91 ? 5.051 -2.892 -1.243 1.00 95.06 91 GLN A C 1
ATOM 700 O O . GLN A 1 91 ? 5.173 -3.655 -0.284 1.00 95.06 91 GLN A O 1
ATOM 705 N N . ARG A 1 92 ? 6.090 -2.225 -1.758 1.00 94.44 92 ARG A N 1
ATOM 706 C CA . ARG A 1 92 ? 7.459 -2.438 -1.289 1.00 94.44 92 ARG A CA 1
ATOM 707 C C . ARG A 1 92 ? 7.650 -2.028 0.173 1.00 94.44 92 ARG A C 1
ATOM 709 O O . ARG A 1 92 ? 8.336 -2.718 0.925 1.00 94.44 92 ARG A O 1
ATOM 716 N N . VAL A 1 93 ? 7.037 -0.920 0.590 1.00 94.56 93 VAL A N 1
ATOM 717 C CA . VAL A 1 93 ? 7.031 -0.477 1.993 1.00 94.56 93 VAL A CA 1
ATOM 718 C C . VAL A 1 93 ? 6.308 -1.490 2.880 1.00 94.56 93 VAL A C 1
ATOM 720 O O . VAL A 1 93 ? 6.813 -1.796 3.958 1.00 94.56 93 VAL A O 1
ATOM 723 N N . ALA A 1 94 ? 5.174 -2.041 2.436 1.00 95.56 94 ALA A N 1
ATOM 724 C CA . ALA A 1 94 ? 4.437 -3.060 3.178 1.00 95.56 94 ALA A CA 1
ATOM 725 C C . ALA A 1 94 ? 5.314 -4.289 3.448 1.00 95.56 94 ALA A C 1
ATOM 727 O O . ALA A 1 94 ? 5.425 -4.714 4.593 1.00 95.56 94 ALA A O 1
ATOM 728 N N . GLU A 1 95 ? 6.004 -4.804 2.429 1.00 94.88 95 GLU A N 1
ATOM 729 C CA . GLU A 1 95 ? 6.913 -5.951 2.558 1.00 94.88 95 GLU A CA 1
ATOM 730 C C . GLU A 1 95 ? 8.064 -5.684 3.535 1.00 94.88 95 GLU A C 1
ATOM 732 O O . GLU A 1 95 ? 8.322 -6.491 4.431 1.00 94.88 95 GLU A O 1
ATOM 737 N N . ILE A 1 96 ? 8.742 -4.537 3.395 1.00 93.81 96 ILE A N 1
ATOM 738 C CA . ILE A 1 96 ? 9.846 -4.145 4.284 1.00 93.81 96 ILE A CA 1
ATOM 739 C C . ILE A 1 96 ? 9.339 -4.030 5.725 1.00 93.81 96 ILE A C 1
ATOM 741 O O . ILE A 1 96 ? 9.900 -4.639 6.635 1.00 93.81 96 ILE A O 1
ATOM 745 N N . CYS A 1 97 ? 8.251 -3.292 5.946 1.00 94.12 97 CYS A N 1
ATOM 746 C CA . CYS A 1 97 ? 7.711 -3.078 7.284 1.00 94.12 97 CYS A CA 1
ATOM 747 C C . CYS A 1 97 ? 7.090 -4.344 7.887 1.00 94.12 97 CYS A C 1
ATOM 749 O O . CYS A 1 97 ? 7.114 -4.487 9.107 1.00 94.12 97 CYS A O 1
ATOM 751 N N . ASN A 1 98 ? 6.567 -5.272 7.085 1.00 94.69 98 ASN A N 1
ATOM 752 C CA . ASN A 1 98 ? 6.109 -6.575 7.564 1.00 94.69 98 ASN A CA 1
ATOM 753 C C . ASN A 1 98 ? 7.287 -7.419 8.075 1.00 94.69 98 ASN A C 1
ATOM 755 O O . ASN A 1 98 ? 7.235 -7.953 9.186 1.00 94.69 98 ASN A O 1
ATOM 759 N N . ASN A 1 99 ? 8.388 -7.466 7.317 1.00 94.44 99 ASN A N 1
ATOM 760 C CA . ASN A 1 99 ? 9.614 -8.161 7.724 1.00 94.44 99 ASN A CA 1
ATOM 761 C C . ASN A 1 99 ? 10.229 -7.551 8.992 1.00 94.44 99 ASN A C 1
ATOM 763 O O . ASN A 1 99 ? 10.719 -8.273 9.858 1.00 94.44 99 ASN A O 1
ATOM 767 N N . GLU A 1 100 ? 10.139 -6.230 9.144 1.00 92.88 100 GLU A N 1
ATOM 768 C CA . GLU A 1 100 ? 10.599 -5.505 10.332 1.00 92.88 100 GLU A CA 1
ATOM 769 C C . GLU A 1 100 ? 9.602 -5.518 11.507 1.00 92.88 100 GLU A C 1
ATOM 771 O O . GLU A 1 100 ? 9.873 -4.883 12.528 1.00 92.88 100 GLU A O 1
ATOM 776 N N . LYS A 1 101 ? 8.456 -6.210 11.385 1.00 91.19 101 LYS A N 1
ATOM 777 C CA . LYS A 1 101 ? 7.376 -6.260 12.396 1.00 91.19 101 LYS A CA 1
ATOM 778 C C . LYS A 1 101 ? 6.811 -4.883 12.776 1.00 91.19 101 LYS A C 1
ATOM 780 O O . LYS A 1 101 ? 6.440 -4.635 13.919 1.00 91.19 101 LYS A O 1
ATOM 785 N N . LYS A 1 102 ? 6.745 -3.977 11.801 1.00 91.62 102 LYS A N 1
ATOM 786 C CA . LYS A 1 102 ? 6.210 -2.609 11.927 1.00 91.62 102 LYS A CA 1
ATOM 787 C C . LYS A 1 102 ? 4.861 -2.420 11.240 1.00 91.62 102 LYS A C 1
ATOM 789 O O . LYS A 1 102 ? 4.133 -1.494 11.603 1.00 91.62 102 LYS A O 1
ATOM 794 N N . LEU A 1 103 ? 4.543 -3.254 10.247 1.00 94.00 103 LEU A N 1
ATOM 795 C CA . LEU A 1 103 ? 3.253 -3.233 9.562 1.00 94.00 103 LEU A CA 1
ATOM 796 C C . LEU A 1 103 ? 2.171 -3.814 10.477 1.00 94.00 103 LEU A C 1
ATOM 798 O O . LEU A 1 103 ? 2.284 -4.949 10.927 1.00 94.00 103 LEU A O 1
ATOM 802 N N . CYS A 1 104 ? 1.145 -3.015 10.749 1.00 92.50 104 CYS A N 1
ATOM 803 C CA . CYS A 1 104 ? -0.002 -3.382 11.572 1.00 92.50 104 CYS A CA 1
ATOM 804 C C . CYS A 1 104 ? -1.168 -3.861 10.704 1.00 92.50 104 CYS A C 1
ATOM 806 O O . CYS A 1 104 ? -1.748 -4.909 10.957 1.00 92.50 104 CYS A O 1
ATOM 808 N N . ALA A 1 105 ? -1.479 -3.115 9.642 1.00 94.25 105 ALA A N 1
ATOM 809 C CA . ALA A 1 105 ? -2.533 -3.480 8.708 1.00 94.25 105 ALA A CA 1
ATOM 810 C C . ALA A 1 105 ? -2.290 -2.879 7.321 1.00 94.25 105 ALA A C 1
ATOM 812 O O . ALA A 1 105 ? -1.564 -1.896 7.152 1.00 94.25 105 ALA A O 1
ATOM 813 N N . SER A 1 106 ? -2.931 -3.465 6.318 1.00 96.81 106 SER A N 1
ATOM 814 C CA . SER A 1 106 ? -2.889 -3.004 4.935 1.00 96.81 106 SER A CA 1
ATOM 815 C C . SER A 1 106 ? -4.242 -3.179 4.253 1.00 96.81 106 SER A C 1
ATOM 817 O O . SER A 1 106 ? -4.917 -4.185 4.465 1.00 96.81 106 SER A O 1
ATOM 819 N N . PHE A 1 107 ? -4.628 -2.215 3.424 1.00 96.19 107 PHE A N 1
ATOM 820 C CA . PHE A 1 107 ? -5.789 -2.324 2.550 1.00 96.19 107 PHE A CA 1
ATOM 821 C C . PHE A 1 107 ? -5.463 -1.739 1.177 1.00 96.19 107 PHE A C 1
ATOM 823 O O . PHE A 1 107 ? -5.250 -0.535 1.035 1.00 96.19 107 PHE A O 1
ATOM 830 N N . PHE A 1 108 ? -5.429 -2.599 0.165 1.00 96.31 108 PHE A N 1
ATOM 831 C CA . PHE A 1 108 ? -5.229 -2.212 -1.226 1.00 96.31 108 PHE A CA 1
ATOM 832 C C . PHE A 1 108 ? -6.566 -2.239 -1.958 1.00 96.31 108 PHE A C 1
ATOM 834 O O . PHE A 1 108 ? -7.085 -3.317 -2.280 1.00 96.31 108 PHE A O 1
ATOM 841 N N . PHE A 1 109 ? -7.110 -1.056 -2.244 1.00 95.50 109 PHE A N 1
ATOM 842 C CA . PHE A 1 109 ? -8.291 -0.930 -3.087 1.00 95.50 109 PHE A CA 1
ATOM 843 C C . PHE A 1 109 ? -8.029 -1.530 -4.478 1.00 95.50 109 PHE A C 1
ATOM 845 O O . PHE A 1 109 ? -6.890 -1.711 -4.912 1.00 95.50 109 PHE A O 1
ATOM 852 N N . SER A 1 110 ? -9.107 -1.920 -5.148 1.00 94.19 110 SER A N 1
ATOM 853 C CA . SER A 1 110 ? -9.080 -2.342 -6.541 1.00 94.19 110 SER A CA 1
ATOM 854 C C . SER A 1 110 ? -10.413 -2.032 -7.184 1.00 94.19 110 SER A C 1
ATOM 856 O O . SER A 1 110 ? -11.436 -2.566 -6.757 1.00 94.19 110 SER A O 1
ATOM 858 N N . ARG A 1 111 ? -10.413 -1.219 -8.242 1.00 92.44 111 ARG A N 1
ATOM 85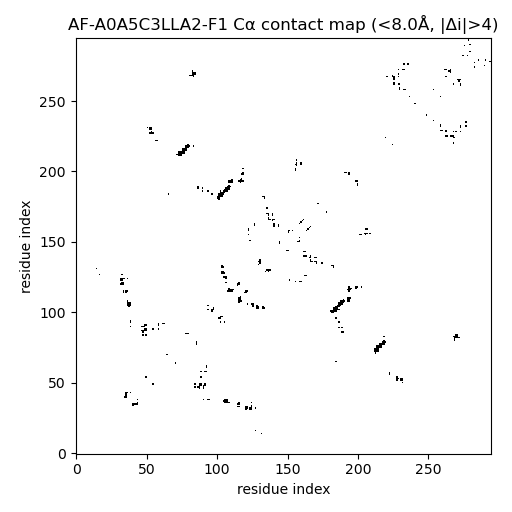9 C CA . ARG A 1 111 ? -11.651 -0.817 -8.931 1.00 92.44 111 ARG A CA 1
ATOM 860 C C . ARG A 1 111 ? -12.432 -2.009 -9.497 1.00 92.44 111 ARG A C 1
ATOM 862 O O . ARG A 1 111 ? -13.654 -1.947 -9.617 1.00 92.44 111 ARG A O 1
ATOM 869 N N . THR A 1 112 ? -11.731 -3.084 -9.848 1.00 92.56 112 THR A N 1
ATOM 870 C CA . THR A 1 112 ? -12.284 -4.267 -10.520 1.00 92.56 112 THR A CA 1
ATOM 871 C C . THR A 1 112 ? -12.731 -5.370 -9.561 1.00 92.56 112 THR A C 1
ATOM 873 O O . THR A 1 112 ? -13.328 -6.341 -10.018 1.00 92.56 112 THR A O 1
ATOM 876 N N . VAL A 1 113 ? -12.486 -5.240 -8.252 1.00 91.62 113 VAL A N 1
ATOM 877 C CA . VAL A 1 113 ? -12.836 -6.265 -7.258 1.00 91.62 113 VAL A CA 1
ATOM 878 C C . VAL A 1 113 ? -13.903 -5.730 -6.309 1.00 91.62 113 VAL A C 1
ATOM 880 O O . VAL A 1 113 ? -13.664 -4.776 -5.577 1.00 91.62 113 VAL A O 1
ATOM 883 N N . ALA A 1 114 ? -15.081 -6.359 -6.289 1.00 90.19 114 ALA A N 1
ATOM 884 C CA . ALA A 1 114 ? -16.263 -5.855 -5.582 1.00 90.19 114 ALA A CA 1
ATOM 885 C C . ALA A 1 114 ? -16.033 -5.571 -4.086 1.00 90.19 114 ALA A C 1
ATOM 887 O O . ALA A 1 114 ? -16.491 -4.554 -3.581 1.00 90.19 114 ALA A O 1
ATOM 888 N N . MET A 1 115 ? -15.276 -6.407 -3.373 1.00 89.44 115 MET A N 1
ATOM 889 C CA . MET A 1 115 ? -14.995 -6.183 -1.944 1.00 89.44 115 MET A CA 1
ATOM 890 C C . MET A 1 115 ? -13.911 -5.122 -1.686 1.00 89.44 115 MET A C 1
ATOM 892 O O . MET A 1 115 ? -13.699 -4.712 -0.548 1.00 89.44 115 MET A O 1
ATOM 896 N N . ARG A 1 116 ? -13.213 -4.674 -2.736 1.00 93.12 116 ARG A N 1
ATOM 897 C CA . ARG A 1 116 ? -12.076 -3.739 -2.674 1.00 93.12 116 ARG A CA 1
ATOM 898 C C . ARG A 1 116 ? -12.317 -2.461 -3.470 1.00 93.12 116 ARG A C 1
ATOM 900 O O . ARG A 1 116 ? -11.438 -1.610 -3.509 1.00 93.12 116 ARG A O 1
ATOM 907 N N . ASN A 1 117 ? -13.472 -2.319 -4.110 1.00 93.19 117 ASN A N 1
ATOM 908 C CA . ASN A 1 117 ? -13.820 -1.146 -4.906 1.00 93.19 117 ASN A CA 1
ATOM 909 C C . ASN A 1 117 ? -14.702 -0.154 -4.133 1.00 93.19 117 ASN A C 1
ATOM 911 O O . ASN A 1 117 ? -15.115 0.858 -4.690 1.00 93.19 117 ASN A O 1
ATOM 915 N N . ASN A 1 118 ? -15.003 -0.430 -2.864 1.00 90.62 118 ASN A N 1
ATOM 916 C CA . ASN A 1 118 ? -15.795 0.419 -1.982 1.00 90.62 118 ASN A CA 1
ATOM 917 C C . ASN A 1 118 ? -15.281 0.326 -0.534 1.00 90.62 118 ASN A C 1
ATOM 919 O O . ASN A 1 118 ? -14.404 -0.475 -0.218 1.00 90.62 118 ASN A O 1
ATOM 923 N N . TYR A 1 119 ? -15.806 1.181 0.341 1.00 89.75 119 TYR A N 1
ATOM 924 C CA . TYR A 1 119 ? -15.316 1.347 1.710 1.00 89.75 119 TYR A CA 1
ATOM 925 C C . TYR A 1 119 ? -15.932 0.384 2.733 1.00 89.75 119 TYR A C 1
ATOM 927 O O . TYR A 1 119 ? -15.477 0.368 3.875 1.00 89.75 119 TYR A O 1
ATOM 935 N N . THR A 1 120 ? -16.948 -0.401 2.359 1.00 88.25 120 THR A N 1
ATOM 936 C CA . THR A 1 120 ? -17.753 -1.212 3.290 1.00 88.25 120 THR A CA 1
ATOM 937 C C . THR A 1 120 ? -16.900 -2.188 4.098 1.00 88.25 120 THR A C 1
ATOM 939 O O . THR A 1 120 ? -17.132 -2.368 5.288 1.00 88.25 120 THR A O 1
ATOM 942 N N . HIS A 1 121 ? -15.868 -2.763 3.477 1.00 88.31 121 HIS A N 1
ATOM 943 C CA . HIS A 1 121 ? -14.970 -3.722 4.125 1.00 88.31 121 HIS A CA 1
ATOM 944 C C . HIS A 1 121 ? -13.669 -3.095 4.633 1.00 88.31 121 HIS A C 1
ATOM 946 O O . HIS A 1 121 ? -12.819 -3.814 5.155 1.00 88.31 121 HIS A O 1
ATOM 952 N N . LEU A 1 122 ? -13.463 -1.782 4.472 1.00 91.19 122 LEU A N 1
ATOM 953 C CA . LEU A 1 122 ? -12.186 -1.147 4.801 1.00 91.19 122 LEU A CA 1
ATOM 954 C C . LEU A 1 122 ? -11.839 -1.368 6.273 1.00 91.19 122 LEU A C 1
ATOM 956 O O . LEU A 1 122 ? -10.824 -1.988 6.585 1.00 91.19 122 LEU A O 1
ATOM 960 N N . PHE A 1 123 ? -12.680 -0.886 7.189 1.00 88.19 123 PHE A N 1
ATOM 961 C CA . PHE A 1 123 ? -12.331 -0.945 8.603 1.00 88.19 123 PHE A CA 1
ATOM 962 C C . PHE A 1 123 ? -12.460 -2.340 9.190 1.00 88.19 123 PHE A C 1
ATOM 964 O O . PHE A 1 123 ? -11.554 -2.717 9.922 1.00 88.19 123 PHE A O 1
ATOM 971 N N . SER A 1 124 ? -13.455 -3.151 8.815 1.00 88.06 124 SER A N 1
ATOM 972 C CA . SER A 1 124 ? -13.523 -4.559 9.249 1.00 88.06 124 SER A CA 1
ATOM 973 C C . SER A 1 124 ? -12.234 -5.326 8.925 1.00 88.06 124 SER A C 1
ATOM 975 O O . SER A 1 124 ? -11.692 -6.024 9.780 1.00 88.06 124 SER A O 1
ATOM 977 N N . THR A 1 125 ? -11.681 -5.117 7.730 1.00 91.25 125 THR A N 1
ATOM 978 C CA . THR A 1 125 ? -10.426 -5.736 7.275 1.00 91.25 125 THR A CA 1
ATOM 979 C C . THR A 1 125 ? -9.198 -5.181 8.006 1.00 91.25 125 THR A C 1
ATOM 981 O O . THR A 1 125 ? -8.256 -5.923 8.296 1.00 91.25 125 THR A O 1
ATOM 984 N N . ILE A 1 126 ? -9.183 -3.882 8.326 1.00 92.12 126 ILE A N 1
ATOM 985 C CA . ILE A 1 126 ? -8.109 -3.260 9.117 1.00 92.12 126 ILE A CA 1
ATOM 986 C C . ILE A 1 126 ? -8.139 -3.751 10.570 1.00 92.12 126 ILE A C 1
ATOM 988 O O . ILE A 1 126 ? -7.099 -4.135 11.095 1.00 92.12 126 ILE A O 1
ATOM 992 N N . ILE A 1 127 ? -9.310 -3.790 11.206 1.00 89.38 127 ILE A N 1
ATOM 993 C CA . ILE A 1 127 ? -9.497 -4.260 12.588 1.00 89.38 127 ILE A CA 1
ATOM 994 C C . ILE A 1 127 ? -9.089 -5.725 12.710 1.00 89.38 127 ILE A C 1
ATOM 996 O O . ILE A 1 127 ? -8.404 -6.092 13.664 1.00 89.38 127 ILE A O 1
ATOM 1000 N N . TYR A 1 128 ? -9.451 -6.539 11.713 1.00 89.69 128 TYR A N 1
ATOM 1001 C CA . TYR A 1 128 ? -9.014 -7.925 11.629 1.00 89.69 128 TYR A CA 1
ATOM 1002 C C . TYR A 1 128 ? -7.487 -8.043 11.724 1.00 89.69 128 TYR A C 1
ATOM 1004 O O . TYR A 1 128 ? -6.967 -8.749 12.587 1.00 89.69 128 TYR A O 1
ATOM 1012 N N . GLN A 1 129 ? -6.763 -7.283 10.898 1.00 92.88 129 GLN A N 1
ATOM 1013 C CA . GLN A 1 129 ? -5.298 -7.268 10.907 1.00 92.88 129 GLN A CA 1
ATOM 1014 C C . GLN A 1 129 ? -4.714 -6.685 12.206 1.00 92.88 129 GLN A C 1
ATOM 1016 O O . GLN A 1 129 ? -3.731 -7.222 12.708 1.00 92.88 129 GLN A O 1
ATOM 1021 N N . ILE A 1 130 ? -5.331 -5.651 12.792 1.00 88.19 130 ILE A N 1
ATOM 1022 C CA . ILE A 1 130 ? -4.889 -5.064 14.070 1.00 88.19 130 ILE A CA 1
ATOM 1023 C C . ILE A 1 130 ? -4.949 -6.091 15.197 1.00 88.19 130 ILE A C 1
ATOM 1025 O O . ILE A 1 130 ? -3.989 -6.202 15.949 1.00 88.19 130 ILE A O 1
ATOM 1029 N N . VAL A 1 131 ? -6.032 -6.860 15.313 1.00 87.94 131 VAL A N 1
ATOM 1030 C CA . VAL A 1 131 ? -6.154 -7.892 16.356 1.00 87.94 131 VAL A CA 1
ATOM 1031 C C . VAL A 1 131 ? -5.117 -8.999 16.176 1.00 87.94 131 VAL A C 1
ATOM 1033 O O . VAL A 1 131 ? -4.596 -9.505 17.165 1.00 87.94 131 VAL A O 1
ATOM 1036 N N . LEU A 1 132 ? -4.769 -9.351 14.935 1.00 86.94 132 LEU A N 1
ATOM 1037 C CA . LEU A 1 132 ? -3.678 -10.295 14.676 1.00 86.94 132 LEU A CA 1
ATOM 1038 C C . LEU A 1 132 ? -2.303 -9.709 15.032 1.00 86.94 132 LEU A C 1
ATOM 1040 O O . LEU A 1 132 ? -1.443 -10.417 15.551 1.00 86.94 132 LEU A O 1
ATOM 1044 N N . ALA A 1 133 ? -2.084 -8.426 14.745 1.00 86.44 133 ALA A N 1
ATOM 1045 C CA . ALA A 1 133 ? -0.808 -7.751 14.965 1.00 86.44 133 ALA A CA 1
ATOM 1046 C C . ALA A 1 133 ? -0.596 -7.304 16.426 1.00 86.44 133 ALA A C 1
ATOM 1048 O O . ALA A 1 133 ? 0.546 -7.192 16.872 1.00 86.44 133 ALA A O 1
ATOM 1049 N N . ILE A 1 134 ? -1.684 -7.030 17.151 1.00 85.69 134 ILE A N 1
ATOM 1050 C CA . ILE A 1 134 ? -1.732 -6.533 18.533 1.00 85.69 134 ILE A CA 1
ATOM 1051 C C . ILE A 1 134 ? -2.860 -7.279 19.275 1.00 85.69 134 ILE A C 1
ATOM 1053 O O . ILE A 1 134 ? -3.954 -6.725 19.464 1.00 85.69 134 ILE A O 1
ATOM 1057 N N . PRO A 1 135 ? -2.636 -8.541 19.685 1.00 87.12 135 PRO A N 1
ATOM 1058 C CA . PRO A 1 135 ? -3.658 -9.378 20.322 1.00 87.12 135 PRO A CA 1
ATOM 1059 C C . PRO A 1 135 ? -4.301 -8.761 21.570 1.00 87.12 135 PRO A C 1
ATOM 1061 O O . PRO A 1 135 ? -5.457 -9.050 21.876 1.00 87.12 135 PRO A O 1
ATOM 1064 N N . GLU A 1 136 ? -3.604 -7.855 22.259 1.00 86.31 136 GLU A N 1
ATOM 1065 C CA . GLU A 1 136 ? -4.105 -7.103 23.414 1.00 86.31 136 GLU A CA 1
ATOM 1066 C C . GLU A 1 136 ? -5.330 -6.235 23.085 1.00 86.31 136 GLU A C 1
ATOM 1068 O O . GLU A 1 136 ? -6.083 -5.869 23.985 1.00 86.31 136 GLU A O 1
ATOM 1073 N N . THR A 1 137 ? -5.566 -5.921 21.808 1.00 84.31 137 THR A N 1
ATOM 1074 C CA . THR A 1 137 ? -6.770 -5.198 21.364 1.00 84.31 137 THR A CA 1
ATOM 1075 C C . THR A 1 137 ? -8.013 -6.087 21.293 1.00 84.31 137 THR A C 1
ATOM 1077 O O . THR A 1 137 ? -9.127 -5.571 21.418 1.00 84.31 137 THR A O 1
ATOM 1080 N N . LYS A 1 138 ? -7.852 -7.415 21.152 1.00 86.31 138 LYS A N 1
ATOM 1081 C CA . LYS A 1 138 ? -8.947 -8.388 20.976 1.00 86.31 138 LYS A CA 1
ATOM 1082 C C . LYS A 1 138 ? -10.086 -8.230 21.994 1.00 86.31 138 LYS A C 1
ATOM 1084 O O . LYS A 1 138 ? -11.223 -8.096 21.543 1.00 86.31 138 LYS A O 1
ATOM 1089 N N . PRO A 1 139 ? -9.852 -8.215 23.325 1.00 86.25 139 PRO A N 1
ATOM 1090 C CA . PRO A 1 139 ? -10.950 -8.141 24.293 1.00 86.25 139 PRO A CA 1
ATOM 1091 C C . PRO A 1 139 ? -11.775 -6.857 24.151 1.00 86.25 139 PRO A C 1
ATOM 1093 O O . PRO A 1 139 ? -12.995 -6.896 24.273 1.00 86.25 139 PRO A O 1
ATOM 1096 N N . PHE A 1 140 ? -11.132 -5.734 23.831 1.00 87.25 140 PHE A N 1
ATOM 1097 C CA . PHE A 1 140 ? -11.811 -4.448 23.679 1.00 87.25 140 PHE A CA 1
ATOM 1098 C C . PHE A 1 140 ? -12.606 -4.365 22.372 1.00 87.25 140 PHE A C 1
ATOM 1100 O O . PHE A 1 140 ? -13.707 -3.820 22.360 1.00 87.25 140 PHE A O 1
ATOM 1107 N N . VAL A 1 141 ? -12.085 -4.944 21.283 1.00 84.56 141 VAL A N 1
ATOM 1108 C CA . VAL A 1 141 ? -12.820 -5.060 20.012 1.00 84.56 141 VAL A CA 1
ATOM 1109 C C . VAL A 1 141 ? -14.054 -5.947 20.184 1.00 84.56 141 VAL A C 1
ATOM 1111 O O . VAL A 1 141 ? -15.145 -5.556 19.775 1.00 84.56 141 VAL A O 1
ATOM 1114 N N . VAL A 1 142 ? -13.904 -7.113 20.821 1.00 85.00 142 VAL A N 1
ATOM 1115 C CA . VAL A 1 142 ? -15.026 -8.028 21.094 1.00 85.00 142 VAL A CA 1
ATOM 1116 C C . VAL A 1 142 ? -16.081 -7.334 21.950 1.00 85.00 142 VAL A C 1
ATOM 1118 O O . VAL A 1 142 ? -17.249 -7.324 21.576 1.00 85.00 142 VAL A O 1
ATOM 1121 N N . GLN A 1 143 ? -15.670 -6.662 23.028 1.00 84.56 143 GLN A N 1
ATOM 1122 C CA . GLN A 1 143 ? -16.584 -5.919 23.893 1.00 84.56 143 GLN A CA 1
ATOM 1123 C C . GLN A 1 143 ? -17.345 -4.813 23.141 1.00 84.56 143 GLN A C 1
ATOM 1125 O O . GLN A 1 143 ? -18.535 -4.612 23.385 1.00 84.56 143 GLN A O 1
ATOM 1130 N N . ALA A 1 144 ? -16.683 -4.089 22.233 1.00 84.00 144 ALA A N 1
ATOM 1131 C CA . ALA A 1 144 ? -17.332 -3.058 21.424 1.00 84.00 144 ALA A CA 1
ATOM 1132 C C . ALA A 1 144 ? -18.418 -3.649 20.508 1.00 84.00 144 ALA A C 1
ATOM 1134 O O . ALA A 1 144 ? -19.509 -3.088 20.423 1.00 84.00 144 ALA A O 1
ATOM 1135 N N . ILE A 1 145 ? -18.140 -4.795 19.877 1.00 82.44 145 ILE A N 1
ATOM 1136 C CA . ILE A 1 145 ? -19.090 -5.499 19.001 1.00 82.44 145 ILE A CA 1
ATOM 1137 C C . ILE A 1 145 ? -20.252 -6.090 19.809 1.00 82.44 145 ILE A C 1
ATOM 1139 O O . ILE A 1 145 ? -21.403 -5.953 19.410 1.00 82.44 145 ILE A O 1
ATOM 1143 N N . GLU A 1 146 ? -19.985 -6.718 20.956 1.00 82.38 146 GLU A N 1
ATOM 1144 C CA . GLU A 1 146 ? -21.030 -7.286 21.822 1.00 82.38 146 GLU A CA 1
ATOM 1145 C C . GLU A 1 146 ? -21.975 -6.212 22.371 1.00 82.38 146 GLU A C 1
ATOM 1147 O O . GLU A 1 146 ? -23.174 -6.452 22.523 1.00 82.38 146 GLU A O 1
ATOM 1152 N N . LYS A 1 147 ? -21.446 -5.016 22.649 1.00 84.31 147 LYS A N 1
ATOM 1153 C CA . LYS A 1 147 ? -22.239 -3.868 23.094 1.00 84.31 147 LYS A CA 1
ATOM 1154 C C . LYS A 1 147 ? -23.138 -3.317 21.985 1.00 84.31 147 LYS A C 1
ATOM 1156 O O . LYS A 1 147 ? -24.214 -2.805 22.288 1.00 84.31 147 LYS A O 1
ATOM 1161 N N . ASP A 1 148 ? -22.694 -3.388 20.733 1.00 79.94 148 ASP A N 1
ATOM 1162 C CA . ASP A 1 148 ? -23.416 -2.855 19.582 1.00 79.94 148 ASP A CA 1
ATOM 1163 C C . ASP A 1 148 ? -23.184 -3.703 18.324 1.00 79.94 148 ASP A C 1
ATOM 1165 O O . ASP A 1 148 ? -22.218 -3.532 17.579 1.00 79.94 148 ASP A O 1
ATOM 1169 N N . LEU A 1 149 ? -24.132 -4.597 18.043 1.00 77.94 149 LEU A N 1
ATOM 1170 C CA . LEU A 1 149 ? -24.073 -5.488 16.882 1.00 77.94 149 LEU A CA 1
ATOM 1171 C C . LEU A 1 149 ? -24.226 -4.748 15.541 1.00 77.94 149 LEU A C 1
ATOM 1173 O O . LEU A 1 149 ? -23.945 -5.321 14.489 1.00 77.94 149 LEU A O 1
ATOM 1177 N N . THR A 1 150 ? -24.662 -3.484 15.550 1.00 80.62 150 THR A N 1
ATOM 1178 C CA . THR A 1 150 ? -24.855 -2.687 14.327 1.00 80.62 150 THR A CA 1
ATOM 1179 C C . THR A 1 150 ? -23.590 -1.954 13.890 1.00 80.62 150 THR A C 1
ATOM 1181 O O . THR A 1 150 ? -23.590 -1.312 12.838 1.00 80.62 150 THR A O 1
ATOM 1184 N N . LEU A 1 151 ? -22.499 -2.060 14.653 1.00 80.44 151 LEU A N 1
ATOM 1185 C CA . LEU A 1 151 ? -21.320 -1.204 14.540 1.00 80.44 151 LEU A CA 1
ATOM 1186 C C . LEU A 1 151 ? -20.709 -1.156 13.128 1.00 80.44 151 LEU A C 1
ATOM 1188 O O . LEU A 1 151 ? -20.355 -0.081 12.653 1.00 80.44 151 LEU A O 1
ATOM 1192 N N . PHE A 1 152 ? -20.676 -2.278 12.403 1.00 82.75 152 PHE A N 1
ATOM 1193 C CA . PHE A 1 152 ? -20.166 -2.342 11.021 1.00 82.75 152 PHE A CA 1
ATOM 1194 C C . PHE A 1 152 ? -21.066 -1.667 9.971 1.00 82.75 152 PHE A C 1
ATOM 1196 O O . PHE A 1 152 ? -20.617 -1.389 8.862 1.00 82.75 152 PHE A O 1
ATOM 1203 N N . SER A 1 153 ? -22.324 -1.384 10.310 1.00 81.12 153 SER A N 1
ATOM 1204 C CA . SER A 1 153 ? -23.268 -0.644 9.459 1.00 81.12 153 SER A CA 1
ATOM 1205 C C . SER A 1 153 ? -23.325 0.855 9.775 1.00 81.12 153 SER A C 1
ATOM 1207 O O . SER A 1 153 ? -23.962 1.619 9.051 1.00 81.12 153 SER A O 1
ATOM 1209 N N . GLN A 1 154 ? -22.651 1.292 10.843 1.00 88.00 154 GLN A N 1
ATOM 1210 C CA . GLN A 1 154 ? -22.615 2.697 11.242 1.00 88.00 154 GLN A CA 1
ATOM 1211 C C . GLN A 1 154 ? -21.625 3.504 10.401 1.00 88.00 154 GLN A C 1
ATOM 1213 O O . GLN A 1 154 ? -20.915 2.977 9.542 1.00 88.00 154 GLN A O 1
ATOM 1218 N N . SER A 1 155 ? -21.569 4.814 10.649 1.00 90.25 155 SER A N 1
ATOM 1219 C CA . SER A 1 155 ? -20.647 5.694 9.940 1.00 90.25 155 SER A CA 1
ATOM 1220 C C . SER A 1 155 ? -19.190 5.264 10.140 1.00 90.25 155 SER A C 1
ATOM 1222 O O . SER A 1 155 ? -18.796 4.762 11.195 1.00 90.25 155 SER A O 1
ATOM 1224 N N . LEU A 1 156 ? -18.363 5.524 9.128 1.00 89.50 156 LEU A N 1
ATOM 1225 C CA . LEU A 1 156 ? -16.924 5.260 9.175 1.00 89.50 156 LEU A CA 1
ATOM 1226 C C . LEU A 1 156 ? -16.231 5.960 10.359 1.00 89.50 156 LEU A C 1
ATOM 1228 O O . LEU A 1 156 ? -15.275 5.427 10.914 1.00 89.50 156 LEU A O 1
ATOM 1232 N N . GLU A 1 157 ? -16.737 7.122 10.780 1.00 89.94 157 GLU A N 1
ATOM 1233 C CA . GLU A 1 157 ? -16.265 7.844 11.967 1.00 89.94 157 GLU A CA 1
ATOM 1234 C C . GLU A 1 157 ? -16.526 7.082 13.273 1.00 89.94 157 GLU A C 1
ATOM 1236 O O . GLU A 1 157 ? -15.664 7.055 14.154 1.00 89.94 157 GLU A O 1
ATOM 1241 N N . VAL A 1 158 ? -17.690 6.441 13.407 1.00 90.25 158 VAL A N 1
ATOM 1242 C CA . VAL A 1 158 ? -17.982 5.622 14.589 1.00 90.25 158 VAL A CA 1
ATOM 1243 C C . VAL A 1 158 ? -17.175 4.328 14.548 1.00 90.25 158 VAL A C 1
ATOM 1245 O O . VAL A 1 158 ? -16.554 3.973 15.547 1.00 90.25 158 VAL A O 1
ATOM 1248 N N . GLN A 1 159 ? -17.084 3.679 13.383 1.00 88.12 159 GLN A N 1
ATOM 1249 C CA . GLN A 1 159 ? -16.286 2.463 13.216 1.00 88.12 159 GLN A CA 1
ATOM 1250 C C . GLN A 1 159 ? -14.817 2.680 13.601 1.00 88.12 159 GLN A C 1
ATOM 1252 O O . GLN A 1 159 ? -14.285 1.927 14.413 1.00 88.12 159 GLN A O 1
ATOM 1257 N N . ILE A 1 160 ? -14.157 3.727 13.088 1.00 87.62 160 ILE A N 1
ATOM 1258 C CA . ILE A 1 160 ? -12.747 3.981 13.422 1.00 87.62 160 ILE A CA 1
ATOM 1259 C C . ILE A 1 160 ? -12.559 4.288 14.910 1.00 87.62 160 ILE A C 1
ATOM 1261 O O . ILE A 1 160 ? -11.599 3.825 15.522 1.00 87.62 160 ILE A O 1
ATOM 1265 N N . ARG A 1 161 ? -13.482 5.028 15.528 1.00 89.06 161 ARG A N 1
ATOM 1266 C CA . ARG A 1 161 ? -13.395 5.348 16.952 1.00 89.06 161 ARG A CA 1
ATOM 1267 C C . ARG A 1 161 ? -13.572 4.097 17.810 1.00 89.06 161 ARG A C 1
ATOM 1269 O O . ARG A 1 161 ? -12.670 3.757 18.567 1.00 89.06 161 ARG A O 1
ATOM 1276 N N . SER A 1 162 ? -14.692 3.401 17.651 1.00 87.94 162 SER A N 1
ATOM 1277 C CA . SER A 1 162 ? -15.100 2.318 18.549 1.00 87.94 162 SER A CA 1
ATOM 1278 C C . SER A 1 162 ? -14.381 0.995 18.297 1.00 87.94 162 SER A C 1
ATOM 1280 O O . SER A 1 162 ? -14.255 0.204 19.226 1.00 87.94 162 SER A O 1
ATOM 1282 N N . LEU A 1 163 ? -13.902 0.740 17.075 1.00 84.19 163 LEU A N 1
ATOM 1283 C CA . LEU A 1 163 ? -13.236 -0.523 16.736 1.00 84.19 163 LEU A CA 1
ATOM 1284 C C . LEU A 1 163 ? -11.715 -0.412 16.590 1.00 84.19 163 LEU A C 1
ATOM 1286 O O . LEU A 1 163 ? -11.037 -1.435 16.625 1.00 84.19 163 LEU A O 1
ATOM 1290 N N . ILE A 1 164 ? -11.166 0.794 16.409 1.00 86.00 164 ILE A N 1
ATOM 1291 C CA . ILE A 1 164 ? -9.719 0.990 16.231 1.00 86.00 164 ILE A CA 1
ATOM 1292 C C . ILE A 1 164 ? -9.148 1.835 17.370 1.00 86.00 164 ILE A C 1
ATOM 1294 O O . ILE A 1 164 ? -8.295 1.355 18.114 1.00 86.00 164 ILE A O 1
ATOM 1298 N N . LEU A 1 165 ? -9.608 3.077 17.539 1.00 86.19 165 LEU A N 1
ATOM 1299 C CA . LEU A 1 165 ? -8.996 4.007 18.494 1.00 86.19 165 LEU A CA 1
ATOM 1300 C C . LEU A 1 165 ? -9.214 3.588 19.949 1.00 86.19 165 LEU A C 1
ATOM 1302 O O . LEU A 1 165 ? -8.238 3.461 20.687 1.00 86.19 165 LEU A O 1
ATOM 1306 N N . ASP A 1 166 ? -10.464 3.367 20.356 1.00 88.69 166 ASP A N 1
ATOM 1307 C CA . ASP A 1 166 ? -10.793 3.032 21.742 1.00 88.69 166 ASP A CA 1
ATOM 1308 C C . ASP A 1 166 ? -10.113 1.704 22.158 1.00 88.69 166 ASP A C 1
ATOM 1310 O O . ASP A 1 166 ? -9.421 1.698 23.181 1.00 88.69 166 ASP A O 1
ATOM 1314 N N . PRO A 1 167 ? -10.158 0.611 21.358 1.00 86.75 167 PRO A N 1
ATOM 1315 C CA . PRO A 1 167 ? -9.422 -0.619 21.664 1.00 86.75 167 PRO A CA 1
ATOM 1316 C C . PRO A 1 167 ? -7.908 -0.441 21.802 1.00 86.75 167 PRO A C 1
ATOM 1318 O O . PRO A 1 167 ? -7.313 -1.001 22.723 1.00 86.75 167 PRO A O 1
ATOM 1321 N N . LEU A 1 168 ? -7.275 0.353 20.930 1.00 84.38 168 LEU A N 1
ATOM 1322 C CA . LEU A 1 168 ? -5.839 0.637 21.023 1.00 84.38 168 LEU A CA 1
ATOM 1323 C C . LEU A 1 168 ? -5.502 1.423 22.294 1.00 84.38 168 LEU A C 1
ATOM 1325 O O . LEU A 1 168 ? -4.541 1.090 22.986 1.00 84.38 168 LEU A O 1
ATOM 1329 N N . VAL A 1 169 ? -6.288 2.452 22.623 1.00 85.06 169 VAL A N 1
ATOM 1330 C CA . VAL A 1 169 ? -6.089 3.264 23.834 1.00 85.06 169 VAL A CA 1
ATOM 1331 C C . VAL A 1 169 ? -6.241 2.413 25.089 1.00 85.06 169 VAL A C 1
ATOM 1333 O O . VAL A 1 169 ? -5.405 2.501 25.994 1.00 85.06 169 VAL A O 1
ATOM 1336 N N . HIS A 1 170 ? -7.264 1.562 25.143 1.00 87.56 170 HIS A N 1
ATOM 1337 C CA . HIS A 1 170 ? -7.479 0.675 26.279 1.00 87.56 170 HIS A CA 1
ATOM 1338 C C . HIS A 1 170 ? -6.356 -0.353 26.418 1.00 87.56 170 HIS A C 1
ATOM 1340 O O . HIS A 1 170 ? -5.774 -0.441 27.499 1.00 87.56 170 HIS A O 1
ATOM 1346 N N . ALA A 1 171 ? -5.967 -1.023 25.329 1.00 83.81 171 ALA A N 1
ATOM 1347 C CA . ALA A 1 171 ? -4.855 -1.974 25.330 1.00 83.81 171 ALA A CA 1
ATOM 1348 C C . ALA A 1 171 ? -3.543 -1.336 25.815 1.00 83.81 171 ALA A C 1
ATOM 1350 O O . ALA A 1 171 ? -2.847 -1.908 26.654 1.00 83.81 171 ALA A O 1
ATOM 1351 N N . MET A 1 172 ? -3.238 -0.115 25.359 1.00 78.94 172 MET A N 1
ATOM 1352 C CA . MET A 1 172 ? -2.069 0.649 25.813 1.00 78.94 172 MET A CA 1
ATOM 1353 C C . MET A 1 172 ? -2.128 1.029 27.296 1.00 78.94 172 MET A C 1
ATOM 1355 O O . MET A 1 172 ? -1.086 1.102 27.943 1.00 78.94 172 MET A O 1
ATOM 1359 N N . SER A 1 173 ? -3.324 1.272 27.834 1.00 80.50 173 SER A N 1
ATOM 1360 C CA . SER A 1 173 ? -3.521 1.701 29.225 1.00 80.50 173 SER A CA 1
ATOM 1361 C C . SER A 1 173 ? -3.488 0.535 30.215 1.00 80.50 173 SER A C 1
ATOM 1363 O O . SER A 1 173 ? -3.084 0.719 31.361 1.00 80.50 173 SER A O 1
ATOM 1365 N N . THR A 1 174 ? -3.905 -0.662 29.793 1.0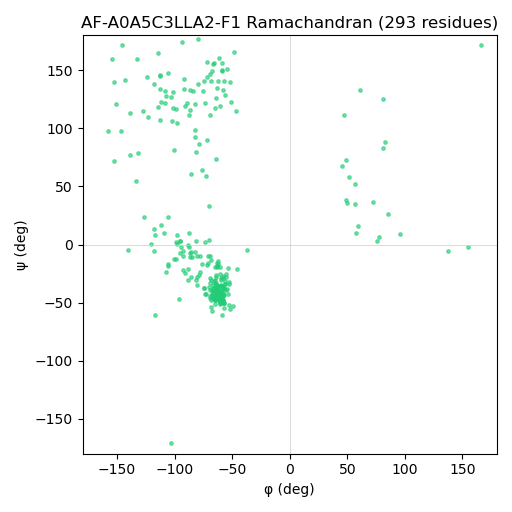0 75.31 174 THR A N 1
ATOM 1366 C CA . THR A 1 174 ? -3.916 -1.874 30.630 1.00 75.31 174 THR A CA 1
ATOM 1367 C C . THR A 1 174 ? -2.627 -2.686 30.522 1.00 75.31 174 THR A C 1
ATOM 1369 O O . THR A 1 174 ? -2.283 -3.430 31.439 1.00 75.31 174 THR A O 1
ATOM 1372 N N . GLY A 1 175 ? -1.898 -2.560 29.410 1.00 61.88 175 GLY A N 1
ATOM 1373 C CA . GLY A 1 175 ? -0.642 -3.264 29.177 1.00 61.88 175 GLY A CA 1
ATOM 1374 C C . GLY A 1 175 ? 0.536 -2.617 29.905 1.00 61.88 175 GLY A C 1
ATOM 1375 O O . GLY A 1 175 ? 1.280 -1.837 29.307 1.00 61.88 175 GLY A O 1
ATOM 1376 N N . ALA A 1 176 ? 0.761 -2.988 31.170 1.00 46.81 176 ALA A N 1
ATOM 1377 C CA . ALA A 1 176 ? 2.013 -2.736 31.889 1.00 46.81 176 ALA A CA 1
ATOM 1378 C C . ALA A 1 176 ? 3.173 -3.509 31.221 1.00 46.81 176 ALA A C 1
ATOM 1380 O O . ALA A 1 176 ? 3.606 -4.549 31.702 1.00 46.81 176 ALA A O 1
ATOM 1381 N N . GLY A 1 177 ? 3.633 -3.050 30.053 1.00 52.31 177 GLY A N 1
ATOM 1382 C CA . GLY A 1 177 ? 4.642 -3.766 29.269 1.00 52.31 177 GLY A CA 1
ATOM 1383 C C . GLY A 1 177 ? 4.668 -3.500 27.764 1.00 52.31 177 GLY A C 1
ATOM 1384 O O . GLY A 1 177 ? 5.576 -4.012 27.112 1.00 52.31 177 GLY A O 1
ATOM 1385 N N . LEU A 1 178 ? 3.765 -2.679 27.200 1.00 53.75 178 LEU A N 1
ATOM 1386 C CA . LEU A 1 178 ? 3.807 -2.259 25.783 1.00 53.75 178 LEU A CA 1
ATOM 1387 C C . LEU A 1 178 ? 4.954 -1.258 25.544 1.00 53.75 178 LEU A C 1
ATOM 1389 O O . LEU A 1 178 ? 4.789 -0.106 25.142 1.00 53.75 178 LEU A O 1
ATOM 1393 N N . SER A 1 179 ? 6.169 -1.703 25.846 1.00 51.84 179 SER A N 1
ATOM 1394 C CA . SER A 1 179 ? 7.412 -0.973 25.691 1.00 51.84 179 SER A CA 1
ATOM 1395 C C . SER A 1 179 ? 7.743 -0.877 24.199 1.00 51.84 179 SER A C 1
ATOM 1397 O O . SER A 1 179 ? 8.401 -1.733 23.617 1.00 51.84 179 SER A O 1
ATOM 1399 N N . ARG A 1 180 ? 7.244 0.190 23.564 1.00 54.97 180 ARG A N 1
ATOM 1400 C CA . ARG A 1 180 ? 7.792 0.859 22.363 1.00 54.97 180 ARG A CA 1
ATOM 1401 C C . ARG A 1 180 ? 8.003 0.047 21.066 1.00 54.97 180 ARG A C 1
ATOM 1403 O O . ARG A 1 180 ? 8.602 0.595 20.143 1.00 54.97 180 ARG A O 1
ATOM 1410 N N . LYS A 1 181 ? 7.516 -1.192 20.936 1.00 66.88 181 LYS A N 1
ATOM 1411 C CA . LYS A 1 181 ? 7.724 -2.030 19.728 1.00 66.88 181 LYS A CA 1
ATOM 1412 C C . LYS A 1 181 ? 6.451 -2.597 19.085 1.00 66.88 181 LYS A C 1
ATOM 1414 O O . LYS A 1 181 ? 6.527 -3.599 18.385 1.00 66.88 181 LYS A O 1
ATOM 1419 N N . LEU A 1 182 ? 5.293 -1.975 19.294 1.00 70.44 182 LEU A N 1
ATOM 1420 C CA . LEU A 1 182 ? 4.098 -2.376 18.549 1.00 70.44 182 LEU A CA 1
ATOM 1421 C C . LEU A 1 182 ? 4.221 -1.997 17.066 1.00 70.44 182 LEU A C 1
ATOM 1423 O O . LEU A 1 182 ? 4.798 -0.948 16.757 1.00 70.44 182 LEU A O 1
ATOM 1427 N N . PRO A 1 183 ? 3.655 -2.797 16.151 1.00 74.50 183 PRO A N 1
ATOM 1428 C CA . PRO A 1 183 ? 3.479 -2.374 14.775 1.00 74.50 183 PRO A CA 1
ATOM 1429 C C . PRO A 1 183 ? 2.510 -1.187 14.732 1.00 74.50 183 PRO A C 1
ATOM 1431 O O . PRO A 1 183 ? 1.402 -1.246 15.259 1.00 74.50 183 PRO A O 1
ATOM 1434 N N . GLN A 1 184 ? 2.936 -0.085 14.116 1.00 80.75 184 GLN A N 1
ATOM 1435 C CA . GLN A 1 184 ? 2.175 1.173 14.091 1.00 80.75 184 GLN A CA 1
ATOM 1436 C C . GLN A 1 184 ? 1.778 1.613 12.682 1.00 80.75 184 GLN A C 1
ATOM 1438 O O . GLN A 1 184 ? 1.084 2.618 12.528 1.00 80.75 184 GLN A O 1
ATOM 1443 N N . LEU A 1 185 ? 2.240 0.914 11.644 1.00 91.12 185 LEU A N 1
ATOM 1444 C CA . LEU A 1 185 ? 1.981 1.327 10.273 1.00 91.12 185 LEU A CA 1
ATOM 1445 C C . LEU A 1 185 ? 0.698 0.685 9.747 1.00 91.12 185 LEU A C 1
ATOM 1447 O O . LEU A 1 185 ? 0.616 -0.534 9.626 1.00 91.12 185 LEU A O 1
ATOM 1451 N N . ILE A 1 186 ? -0.272 1.518 9.379 1.00 92.81 186 ILE A N 1
ATOM 1452 C CA . ILE A 1 186 ? -1.429 1.120 8.577 1.00 92.81 186 ILE A CA 1
ATOM 1453 C C . ILE A 1 186 ? -1.246 1.704 7.177 1.00 92.81 186 ILE A C 1
ATOM 1455 O O . ILE A 1 186 ? -0.995 2.902 7.038 1.00 92.81 186 ILE A O 1
ATOM 1459 N N . LEU A 1 187 ? -1.356 0.865 6.149 1.00 96.19 187 LEU A N 1
ATOM 1460 C CA . LEU A 1 187 ? -1.268 1.279 4.748 1.00 96.19 187 LEU A CA 1
ATOM 1461 C C . LEU A 1 187 ? -2.637 1.202 4.077 1.00 96.19 187 LEU A C 1
ATOM 1463 O O . LEU A 1 187 ? -3.319 0.186 4.168 1.00 96.19 187 LEU A O 1
ATOM 1467 N N . ILE A 1 188 ? -3.009 2.267 3.371 1.00 95.25 188 ILE A N 1
ATOM 1468 C CA . ILE A 1 188 ? -4.202 2.316 2.526 1.00 95.25 188 ILE A CA 1
ATOM 1469 C C . ILE A 1 188 ? -3.746 2.782 1.145 1.00 95.25 188 ILE A C 1
ATOM 1471 O O . ILE A 1 188 ? -3.264 3.906 1.005 1.00 95.25 188 ILE A O 1
ATOM 1475 N N . ASP A 1 189 ? -3.867 1.913 0.145 1.00 95.25 189 ASP A N 1
ATOM 1476 C CA . ASP A 1 189 ? -3.474 2.191 -1.240 1.00 95.25 189 ASP A CA 1
ATOM 1477 C C . ASP A 1 189 ? -4.694 2.256 -2.157 1.00 95.25 189 ASP A C 1
ATOM 1479 O O . ASP A 1 189 ? -5.644 1.495 -1.977 1.00 95.25 189 ASP A O 1
ATOM 1483 N N . GLY A 1 190 ? -4.643 3.137 -3.158 1.00 91.94 190 GLY A N 1
ATOM 1484 C CA . GLY A 1 190 ? -5.660 3.210 -4.207 1.00 91.94 190 GLY A CA 1
ATOM 1485 C C . GLY A 1 190 ? -6.996 3.799 -3.755 1.00 91.94 190 GLY A C 1
ATOM 1486 O O . GLY A 1 190 ? -8.040 3.354 -4.214 1.00 91.94 190 GLY A O 1
ATOM 1487 N N . LEU A 1 191 ? -7.020 4.801 -2.864 1.00 91.50 191 LEU A N 1
ATOM 1488 C CA . LEU A 1 191 ? -8.285 5.439 -2.456 1.00 91.50 191 LEU A CA 1
ATOM 1489 C C . LEU A 1 191 ? -9.117 5.919 -3.666 1.00 91.50 191 LEU A C 1
ATOM 1491 O O . LEU A 1 191 ? -10.343 5.843 -3.645 1.00 91.50 191 LEU A O 1
ATOM 1495 N N . ASP A 1 192 ? -8.456 6.359 -4.738 1.00 90.06 192 ASP A N 1
ATOM 1496 C CA . ASP A 1 192 ? -9.061 6.759 -6.016 1.00 90.06 192 ASP A CA 1
ATOM 1497 C C . ASP A 1 192 ? -9.665 5.593 -6.830 1.00 90.06 192 ASP A C 1
ATOM 1499 O O . ASP A 1 192 ? -10.384 5.803 -7.816 1.00 90.06 192 ASP A O 1
ATOM 1503 N N . GLU A 1 193 ? -9.413 4.355 -6.417 1.00 91.44 193 GLU A N 1
ATOM 1504 C CA . GLU A 1 193 ? -10.042 3.151 -6.953 1.00 91.44 193 GLU A CA 1
ATOM 1505 C C . GLU A 1 19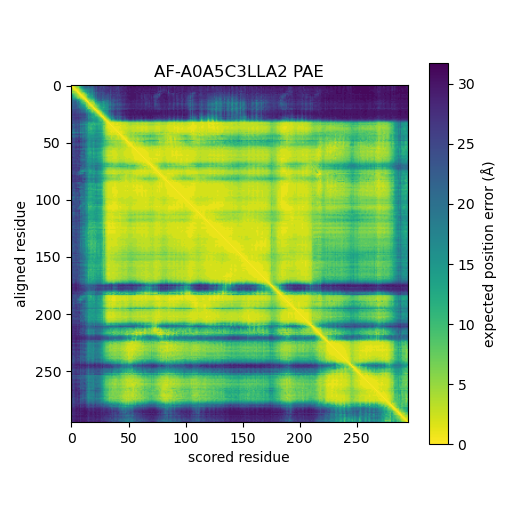3 ? -11.370 2.805 -6.268 1.00 91.44 193 GLU A C 1
ATOM 1507 O O . GLU A 1 193 ? -12.130 1.993 -6.800 1.00 91.44 193 GLU A O 1
ATOM 1512 N N . CYS A 1 194 ? -11.704 3.465 -5.152 1.00 92.81 194 CYS A N 1
ATOM 1513 C CA . CYS A 1 194 ? -13.046 3.420 -4.579 1.00 92.81 194 CYS A CA 1
ATOM 1514 C C . CYS A 1 194 ? -14.037 4.075 -5.557 1.00 92.81 194 CYS A C 1
ATOM 1516 O O . CYS A 1 194 ? -13.916 5.261 -5.866 1.00 92.81 194 CYS A O 1
ATOM 1518 N N . VAL A 1 195 ? -15.009 3.316 -6.069 1.00 91.94 195 VAL A N 1
ATOM 1519 C CA . VAL A 1 195 ? -15.869 3.737 -7.194 1.00 91.94 195 VAL A CA 1
ATOM 1520 C C . VAL A 1 195 ? -16.738 4.948 -6.873 1.00 91.94 195 VAL A C 1
ATOM 1522 O O . VAL A 1 195 ? -17.086 5.719 -7.765 1.00 91.94 195 VAL A O 1
ATOM 1525 N N . ASN A 1 196 ? -17.086 5.122 -5.602 1.00 88.25 196 ASN A N 1
ATOM 1526 C CA . ASN A 1 196 ? -17.998 6.152 -5.144 1.00 88.25 196 ASN A CA 1
ATOM 1527 C C . ASN A 1 196 ? -17.216 7.312 -4.486 1.00 88.25 196 ASN A C 1
ATOM 1529 O O . ASN A 1 196 ? -16.444 7.107 -3.544 1.00 88.25 196 ASN A O 1
ATOM 1533 N N . LYS A 1 197 ? -17.457 8.547 -4.955 1.00 90.31 197 LYS A N 1
ATOM 1534 C CA . LYS A 1 197 ? -16.823 9.768 -4.423 1.00 90.31 197 LYS A CA 1
ATOM 1535 C C . LYS A 1 197 ? -17.255 10.077 -2.993 1.00 90.31 197 LYS A C 1
ATOM 1537 O O . LYS A 1 197 ? -16.417 10.473 -2.185 1.00 90.31 197 LYS A O 1
ATOM 1542 N N . GLU A 1 198 ? -18.529 9.890 -2.665 1.00 91.19 198 GLU A N 1
ATOM 1543 C CA . GLU A 1 198 ? -19.045 10.036 -1.301 1.00 91.19 198 GLU A CA 1
ATOM 1544 C C . GLU A 1 198 ? -18.308 9.096 -0.333 1.00 91.19 198 GLU A C 1
ATOM 1546 O O . GLU A 1 198 ? -17.964 9.498 0.774 1.00 91.19 198 GLU A O 1
ATOM 1551 N N . GLY A 1 199 ? -17.973 7.886 -0.782 1.00 89.88 199 GLY A N 1
ATOM 1552 C CA . GLY A 1 199 ? -17.185 6.904 -0.052 1.00 89.88 199 GLY A CA 1
ATOM 1553 C C . GLY A 1 199 ? -15.746 7.339 0.188 1.00 89.88 199 GLY A C 1
ATOM 1554 O O . GLY A 1 199 ? -15.256 7.250 1.312 1.00 89.88 199 GLY A O 1
ATOM 1555 N N . GLN A 1 200 ? -15.080 7.878 -0.835 1.00 91.88 200 GLN A N 1
ATOM 1556 C CA . GLN A 1 200 ? -13.747 8.474 -0.677 1.00 91.88 200 GLN A CA 1
ATOM 1557 C C . GLN A 1 200 ? -13.771 9.617 0.347 1.00 91.88 200 GLN A C 1
ATOM 1559 O O . GLN A 1 200 ? -12.934 9.669 1.248 1.00 91.88 200 GLN A O 1
ATOM 1564 N N . VAL A 1 201 ? -14.765 10.506 0.254 1.00 91.44 201 VAL A N 1
ATOM 1565 C CA . VAL A 1 201 ? -14.953 11.613 1.201 1.00 91.44 201 VAL A CA 1
ATOM 1566 C C . VAL A 1 201 ? -15.233 11.094 2.612 1.00 91.44 201 VAL A C 1
ATOM 1568 O O . VAL A 1 201 ? -14.675 11.629 3.567 1.00 91.44 201 VAL A O 1
ATOM 1571 N N . ALA A 1 202 ? -16.055 10.055 2.764 1.00 91.31 202 ALA A N 1
ATOM 1572 C CA . ALA A 1 202 ? -16.359 9.454 4.058 1.00 91.31 202 ALA A CA 1
ATOM 1573 C C . ALA A 1 202 ? -15.108 8.849 4.715 1.00 91.31 202 ALA A C 1
ATOM 1575 O O . ALA A 1 202 ? -14.891 9.060 5.908 1.00 91.31 202 ALA A O 1
ATOM 1576 N N . ILE A 1 203 ? -14.250 8.170 3.942 1.00 91.62 203 ILE A N 1
ATOM 1577 C CA . ILE A 1 203 ? -12.959 7.660 4.429 1.00 91.62 203 ILE A CA 1
ATOM 1578 C C . ILE A 1 203 ? -12.076 8.817 4.907 1.00 91.62 203 ILE A C 1
ATOM 1580 O O . ILE A 1 203 ? -11.552 8.776 6.019 1.00 91.62 203 ILE A O 1
ATOM 1584 N N . LEU A 1 204 ? -11.930 9.869 4.094 1.00 89.44 204 LEU A N 1
ATOM 1585 C CA . LEU A 1 204 ? -11.101 11.025 4.447 1.00 89.44 204 LEU A CA 1
ATOM 1586 C C . LEU A 1 204 ? -11.617 11.741 5.699 1.00 89.44 204 LEU A C 1
ATOM 1588 O O . LEU A 1 204 ? -10.817 12.095 6.563 1.00 89.44 204 LEU A O 1
ATOM 1592 N N . LYS A 1 205 ? -12.939 11.904 5.832 1.00 88.06 205 LYS A N 1
ATOM 1593 C CA . LYS A 1 205 ? -13.567 12.461 7.037 1.00 88.06 205 LYS A CA 1
ATOM 1594 C C . LYS A 1 205 ? -13.257 11.606 8.263 1.00 88.06 205 LYS A C 1
ATOM 1596 O O . LYS A 1 205 ? -12.716 12.137 9.230 1.00 88.06 205 LYS A O 1
ATOM 1601 N N . ALA A 1 206 ? -13.465 10.292 8.182 1.00 87.31 206 ALA A N 1
ATOM 1602 C CA . ALA A 1 206 ? -13.173 9.371 9.279 1.00 87.31 206 ALA A CA 1
ATOM 1603 C C . ALA A 1 206 ? -11.705 9.422 9.727 1.00 87.31 206 ALA A C 1
ATOM 1605 O O . ALA A 1 206 ? -11.426 9.516 10.921 1.00 87.31 206 ALA A O 1
ATOM 1606 N N . ILE A 1 207 ? -10.766 9.442 8.778 1.00 82.75 207 ILE A N 1
ATOM 1607 C CA . ILE A 1 207 ? -9.332 9.564 9.071 1.00 82.75 207 ILE A CA 1
ATOM 1608 C C . ILE A 1 207 ? -8.999 10.945 9.668 1.00 82.75 207 ILE A C 1
ATOM 1610 O O . ILE A 1 207 ? -8.180 11.048 10.582 1.00 82.75 207 ILE A O 1
ATOM 1614 N N . SER A 1 208 ? -9.646 12.016 9.196 1.00 77.81 208 SER A N 1
ATOM 1615 C CA . SER A 1 208 ? -9.425 13.378 9.707 1.00 77.81 208 SER A CA 1
ATOM 1616 C C . SER A 1 208 ? -9.934 13.579 11.140 1.00 77.81 208 SER A C 1
ATOM 1618 O O . SER A 1 208 ? -9.329 14.325 11.915 1.00 77.81 208 SER A O 1
ATOM 1620 N N . CYS A 1 209 ? -10.987 12.854 11.534 1.00 68.12 209 CYS A N 1
ATOM 1621 C CA . CYS A 1 209 ? -11.560 12.895 12.881 1.00 68.12 209 CYS A CA 1
ATOM 1622 C C . CYS A 1 209 ? -10.589 12.429 13.978 1.00 68.12 209 CYS A C 1
ATOM 1624 O O . CYS A 1 209 ? -10.801 12.735 15.151 1.00 68.12 209 CYS A O 1
ATOM 1626 N N . ILE A 1 210 ? -9.482 11.772 13.619 1.00 68.00 210 ILE A N 1
ATOM 1627 C CA . ILE A 1 210 ? -8.461 11.310 14.568 1.00 68.00 210 ILE A CA 1
ATOM 1628 C C . ILE A 1 210 ? -7.601 12.482 15.125 1.00 68.00 210 ILE A C 1
ATOM 1630 O O . ILE A 1 210 ? -6.705 12.263 15.933 1.00 68.00 210 ILE A O 1
ATOM 1634 N N . LYS A 1 211 ? -7.862 13.755 14.761 1.00 62.78 211 LYS A N 1
ATOM 1635 C CA . LYS A 1 211 ? -7.060 14.942 15.172 1.00 62.78 211 LYS A CA 1
ATOM 1636 C C . LYS A 1 211 ? -5.550 14.740 14.960 1.00 62.78 211 LYS A C 1
ATOM 1638 O O . LYS A 1 211 ? -4.722 15.154 15.770 1.00 62.78 211 LYS A O 1
ATOM 1643 N N . LEU A 1 212 ? -5.191 14.080 13.865 1.00 62.06 212 LEU A N 1
ATOM 1644 C CA . LEU A 1 212 ? -3.810 13.764 13.531 1.00 62.06 212 LEU A CA 1
ATOM 1645 C C . LEU A 1 212 ? -3.200 14.855 12.657 1.00 62.06 212 LEU A C 1
ATOM 1647 O O . LEU A 1 212 ? -3.848 15.388 11.759 1.00 62.06 212 LEU A O 1
ATOM 1651 N N . LEU A 1 213 ? -1.921 15.150 12.882 1.00 58.59 213 LEU A N 1
ATOM 1652 C CA . LEU A 1 213 ? -1.148 15.975 11.961 1.00 58.59 213 LEU A CA 1
ATOM 1653 C C . LEU A 1 213 ? -0.788 15.146 10.719 1.00 58.59 213 LEU A C 1
ATOM 1655 O O . LEU A 1 213 ? -0.293 14.017 10.827 1.00 58.59 213 LEU A O 1
ATOM 1659 N N . THR A 1 214 ? -1.016 15.722 9.541 1.00 62.09 214 THR A N 1
ATOM 1660 C CA . THR A 1 214 ? -0.725 15.101 8.244 1.00 62.09 214 THR A CA 1
ATOM 1661 C C . THR A 1 214 ? 0.562 15.674 7.669 1.00 62.09 214 THR A C 1
ATOM 1663 O O . THR A 1 214 ? 0.738 16.887 7.602 1.00 62.09 214 THR A O 1
ATOM 1666 N N . THR A 1 215 ? 1.464 14.804 7.225 1.00 66.19 215 THR A N 1
ATOM 1667 C CA . THR A 1 215 ? 2.575 15.169 6.345 1.00 66.19 215 THR A CA 1
ATOM 1668 C C . THR A 1 215 ? 2.278 14.665 4.939 1.00 66.19 215 THR A C 1
ATOM 1670 O O . THR A 1 215 ? 1.620 13.641 4.775 1.00 66.19 215 THR A O 1
ATOM 1673 N N . SER A 1 216 ? 2.727 15.382 3.915 1.00 72.88 216 SER A N 1
ATOM 1674 C CA . SER A 1 216 ? 2.522 14.982 2.522 1.00 72.88 216 SER A CA 1
ATOM 1675 C C . SER A 1 216 ? 3.866 14.753 1.858 1.00 72.88 216 SER A C 1
ATOM 1677 O O . SER A 1 216 ? 4.801 15.525 2.063 1.00 72.88 216 SER A O 1
ATOM 1679 N N . LEU A 1 217 ? 3.949 13.695 1.063 1.00 70.44 217 LEU A N 1
ATOM 1680 C CA . LEU A 1 217 ? 5.142 13.308 0.335 1.00 70.44 217 LEU A CA 1
ATOM 1681 C C . LEU A 1 217 ? 4.789 13.247 -1.152 1.00 70.44 217 LEU A C 1
ATOM 1683 O O . LEU A 1 217 ? 4.013 12.397 -1.591 1.00 70.44 217 LEU A O 1
ATOM 1687 N N . ALA A 1 218 ? 5.312 14.204 -1.913 1.00 73.88 218 ALA A N 1
ATOM 1688 C CA . ALA A 1 218 ? 5.046 14.327 -3.338 1.00 73.88 218 ALA A CA 1
ATOM 1689 C C . ALA A 1 218 ? 5.980 13.411 -4.131 1.00 73.88 218 ALA A C 1
ATOM 1691 O O . ALA A 1 218 ? 7.187 13.445 -3.927 1.00 73.88 218 ALA A O 1
ATOM 1692 N N . LEU A 1 219 ? 5.446 12.637 -5.076 1.00 68.62 219 LEU A N 1
ATOM 1693 C CA . LEU A 1 219 ? 6.220 11.998 -6.143 1.00 68.62 219 LEU A CA 1
ATOM 1694 C C . LEU A 1 219 ? 6.388 12.974 -7.314 1.00 68.62 219 LEU A C 1
ATOM 1696 O O . LEU A 1 219 ? 5.895 12.723 -8.415 1.00 68.62 219 LEU A O 1
ATOM 1700 N N . ASP A 1 220 ? 7.029 14.109 -7.057 1.00 65.69 220 ASP A N 1
ATOM 1701 C CA . ASP A 1 220 ? 7.282 15.145 -8.057 1.00 65.69 220 ASP A CA 1
ATOM 1702 C C . ASP A 1 220 ? 8.743 15.128 -8.555 1.00 65.69 220 ASP A C 1
ATOM 1704 O O . ASP A 1 220 ? 9.513 14.194 -8.303 1.00 65.69 220 ASP A O 1
ATOM 1708 N N . GLN A 1 221 ? 9.123 16.156 -9.318 1.00 56.72 221 GLN A N 1
ATOM 1709 C CA . GLN A 1 221 ? 10.453 16.269 -9.920 1.00 56.72 221 GLN A CA 1
ATOM 1710 C C . GLN A 1 221 ? 11.597 16.343 -8.892 1.00 56.72 221 GLN A C 1
ATOM 1712 O O . GLN A 1 221 ? 12.739 16.067 -9.262 1.00 56.72 221 GLN A O 1
ATOM 1717 N N . SER A 1 222 ? 11.322 16.637 -7.613 1.00 54.00 222 SER A N 1
ATOM 1718 C CA . SER A 1 222 ? 12.341 16.701 -6.552 1.00 54.00 222 SER A CA 1
ATOM 1719 C C . SER A 1 222 ? 13.013 15.352 -6.261 1.00 54.00 222 SER A C 1
ATOM 1721 O O . SER A 1 222 ? 14.124 15.318 -5.736 1.00 54.00 222 SER A O 1
ATOM 1723 N N . ILE A 1 223 ? 12.389 14.237 -6.662 1.00 62.81 223 ILE A N 1
ATOM 1724 C CA . ILE A 1 223 ? 12.929 12.872 -6.515 1.00 62.81 223 ILE A CA 1
ATOM 1725 C C . ILE A 1 223 ? 13.647 12.407 -7.801 1.00 62.81 223 ILE A C 1
ATOM 1727 O O . ILE A 1 223 ? 14.133 11.285 -7.872 1.00 62.81 223 ILE A O 1
ATOM 1731 N N . ASN A 1 224 ? 13.748 13.275 -8.817 1.00 78.56 224 ASN A N 1
ATOM 1732 C CA . ASN A 1 224 ? 14.303 12.989 -10.144 1.00 78.56 224 ASN A CA 1
ATOM 1733 C C . ASN A 1 224 ? 13.795 11.651 -10.730 1.00 78.56 224 ASN A C 1
ATOM 1735 O O . ASN A 1 224 ? 14.569 10.705 -10.907 1.00 78.56 224 ASN A O 1
ATOM 1739 N N . PRO A 1 225 ? 12.491 11.555 -11.060 1.00 82.12 225 PRO A N 1
ATOM 1740 C CA . PRO A 1 225 ? 11.901 10.329 -11.597 1.00 82.12 225 PRO A CA 1
ATOM 1741 C C . PRO A 1 225 ? 12.593 9.857 -12.880 1.00 82.12 225 PRO A C 1
ATOM 1743 O O . PRO A 1 225 ? 12.660 8.658 -13.123 1.00 82.12 225 PRO A O 1
ATOM 1746 N N . ASN A 1 226 ? 13.163 10.774 -13.667 1.00 88.12 226 ASN A N 1
ATOM 1747 C CA . ASN A 1 226 ? 13.922 10.437 -14.868 1.00 88.12 226 ASN A CA 1
ATOM 1748 C C . ASN A 1 226 ? 15.173 9.618 -14.545 1.00 88.12 226 ASN A C 1
ATOM 1750 O O . ASN A 1 226 ? 15.489 8.698 -15.293 1.00 88.12 226 ASN A O 1
ATOM 1754 N N . LYS A 1 227 ? 15.852 9.898 -13.424 1.00 88.62 227 LYS A N 1
ATOM 1755 C CA . LYS A 1 227 ? 17.015 9.112 -13.004 1.00 88.62 227 LYS A CA 1
ATOM 1756 C C . LYS A 1 227 ? 16.624 7.695 -12.603 1.00 88.62 227 LYS A C 1
ATOM 1758 O O . LYS A 1 227 ? 17.283 6.749 -13.021 1.00 88.62 227 LYS A O 1
ATOM 1763 N N . ASP A 1 228 ? 15.541 7.543 -11.844 1.00 89.56 228 ASP A N 1
ATOM 1764 C CA . ASP A 1 228 ? 15.029 6.217 -11.489 1.00 89.56 228 ASP A CA 1
ATOM 1765 C C . ASP A 1 228 ? 14.564 5.448 -12.748 1.00 89.56 228 ASP A C 1
ATOM 1767 O O . ASP A 1 228 ? 14.812 4.251 -12.864 1.00 89.56 228 ASP A O 1
ATOM 1771 N N . ILE A 1 229 ? 13.932 6.120 -13.721 1.00 89.19 229 ILE A N 1
ATOM 1772 C CA . ILE A 1 229 ? 13.529 5.502 -14.999 1.00 89.19 229 ILE A CA 1
ATOM 1773 C C . ILE A 1 229 ? 14.752 5.095 -15.828 1.00 89.19 229 ILE A C 1
ATOM 1775 O O . ILE A 1 229 ? 14.752 4.015 -16.411 1.00 89.19 229 ILE A O 1
ATOM 1779 N N . GLU A 1 230 ? 15.804 5.914 -15.860 1.00 92.12 230 GLU A N 1
ATOM 1780 C CA . GLU A 1 230 ? 17.066 5.576 -16.523 1.00 92.12 230 GLU A CA 1
ATOM 1781 C C . GLU A 1 230 ? 17.673 4.296 -15.927 1.00 92.12 230 GLU A C 1
ATOM 1783 O O . GLU A 1 230 ? 18.029 3.377 -16.664 1.00 92.12 230 GLU A O 1
ATOM 1788 N N . VAL A 1 231 ? 17.742 4.211 -14.593 1.00 91.06 231 VAL A N 1
ATOM 1789 C CA . VAL A 1 231 ? 18.243 3.028 -13.875 1.00 91.06 231 VAL A CA 1
ATOM 1790 C C . VAL A 1 231 ? 17.395 1.795 -14.190 1.00 91.06 231 VAL A C 1
ATOM 1792 O O . VAL A 1 231 ? 17.952 0.742 -14.496 1.00 91.06 231 VAL A O 1
ATOM 1795 N N . PHE A 1 232 ? 16.066 1.929 -14.166 1.00 91.06 232 PHE A N 1
ATOM 1796 C CA . PHE A 1 232 ? 15.144 0.853 -14.534 1.00 91.06 232 PHE A CA 1
ATOM 1797 C C . PHE A 1 232 ? 15.398 0.342 -15.954 1.00 91.06 232 PHE A C 1
ATOM 1799 O O . PHE A 1 232 ? 15.639 -0.847 -16.141 1.00 91.06 232 PHE A O 1
ATOM 1806 N N . LEU A 1 233 ? 15.396 1.242 -16.943 1.00 90.88 233 LEU A N 1
ATOM 1807 C CA . LEU A 1 233 ? 15.595 0.887 -18.347 1.00 90.88 233 LEU A CA 1
ATOM 1808 C C . LEU A 1 233 ? 16.935 0.179 -18.548 1.00 90.88 233 LEU A C 1
ATOM 1810 O O . LEU A 1 233 ? 16.976 -0.879 -19.168 1.00 90.88 233 LEU A O 1
ATOM 1814 N N . ARG A 1 234 ? 18.026 0.725 -17.992 1.00 91.62 234 ARG A N 1
ATOM 1815 C CA . ARG A 1 234 ? 19.358 0.113 -18.100 1.00 91.62 234 ARG A CA 1
ATOM 1816 C C . ARG A 1 234 ? 19.386 -1.297 -17.523 1.00 91.62 234 ARG A C 1
ATOM 1818 O O . ARG A 1 234 ? 19.952 -2.178 -18.160 1.00 91.62 234 ARG A O 1
ATOM 1825 N N . SER A 1 235 ? 18.763 -1.513 -16.366 1.00 89.12 235 SER A N 1
ATOM 1826 C CA . SER A 1 235 ? 18.684 -2.846 -15.770 1.00 89.12 235 SER A CA 1
ATOM 1827 C C . SER A 1 235 ? 17.896 -3.814 -16.652 1.00 89.12 235 SER A C 1
ATOM 1829 O O . SER A 1 235 ? 18.407 -4.879 -16.977 1.00 89.12 235 SER A O 1
ATOM 1831 N N . CYS A 1 236 ? 16.721 -3.414 -17.150 1.00 87.69 236 CYS A N 1
ATOM 1832 C CA . CYS A 1 236 ? 15.933 -4.253 -18.056 1.00 87.69 236 CYS A CA 1
ATOM 1833 C C . CYS A 1 236 ? 16.696 -4.608 -19.339 1.00 87.69 236 CYS A C 1
ATOM 1835 O O . CYS A 1 236 ? 16.642 -5.743 -19.800 1.00 87.69 236 CYS A O 1
ATOM 1837 N N . PHE A 1 237 ? 17.441 -3.663 -19.915 1.00 88.19 237 PHE A N 1
ATOM 1838 C CA . PHE A 1 237 ? 18.267 -3.944 -21.087 1.00 88.19 237 PHE A CA 1
ATOM 1839 C C . PHE A 1 237 ? 19.431 -4.897 -20.786 1.00 88.19 237 PHE A C 1
ATOM 1841 O O . PHE A 1 237 ? 19.760 -5.727 -21.633 1.00 88.19 237 PHE A O 1
ATOM 1848 N N . ILE A 1 238 ? 20.033 -4.822 -19.594 1.00 86.25 238 ILE A N 1
ATOM 1849 C CA . ILE A 1 238 ? 21.028 -5.806 -19.140 1.00 86.25 238 ILE A CA 1
ATOM 1850 C C . ILE A 1 238 ? 20.386 -7.194 -19.048 1.00 86.25 238 ILE A C 1
ATOM 1852 O O . ILE A 1 238 ? 20.949 -8.150 -19.584 1.00 86.25 238 ILE A O 1
ATOM 1856 N N . ASP A 1 239 ? 19.196 -7.297 -18.457 1.00 84.50 239 ASP A N 1
ATOM 1857 C CA . ASP A 1 239 ? 18.472 -8.565 -18.326 1.00 84.50 239 ASP A CA 1
ATOM 1858 C C . ASP A 1 239 ? 18.120 -9.155 -19.701 1.00 84.50 239 ASP A C 1
ATOM 1860 O O . ASP A 1 239 ? 18.328 -10.346 -19.943 1.00 84.50 239 ASP A O 1
ATOM 1864 N N . ILE A 1 240 ? 17.663 -8.327 -20.650 1.00 82.31 240 ILE A N 1
ATOM 1865 C CA . ILE A 1 240 ? 17.419 -8.747 -22.041 1.00 82.31 240 ILE A CA 1
ATOM 1866 C C . ILE A 1 240 ? 18.719 -9.239 -22.684 1.00 82.31 240 ILE A C 1
ATOM 1868 O O . ILE A 1 240 ? 18.740 -10.306 -23.297 1.00 82.31 240 ILE A O 1
ATOM 1872 N N . LYS A 1 241 ? 19.825 -8.505 -22.520 1.00 79.62 241 LYS A N 1
ATOM 1873 C CA . LYS A 1 241 ? 21.127 -8.884 -23.085 1.00 79.62 241 LYS A CA 1
ATOM 1874 C C . LYS A 1 241 ? 21.632 -10.226 -22.553 1.00 79.62 241 LYS A C 1
ATOM 1876 O O . LYS A 1 241 ? 22.261 -10.967 -23.303 1.00 79.62 241 LYS A O 1
ATOM 1881 N N . GLN A 1 242 ? 21.365 -10.532 -21.286 1.00 80.62 242 GLN A N 1
ATOM 1882 C CA . GLN A 1 242 ? 21.771 -11.785 -20.646 1.00 80.62 242 GLN A CA 1
ATOM 1883 C C . GLN A 1 242 ? 20.835 -12.958 -20.969 1.00 80.62 242 GLN A C 1
ATOM 1885 O O . GLN A 1 242 ? 21.294 -14.092 -21.075 1.00 80.62 242 GLN A O 1
ATOM 1890 N N . SER A 1 243 ? 19.535 -12.701 -21.118 1.00 77.31 243 SER A N 1
ATOM 1891 C CA . SER A 1 243 ? 18.519 -13.740 -21.340 1.00 77.31 243 SER A CA 1
ATOM 1892 C C . SER A 1 243 ? 18.298 -14.087 -22.815 1.00 77.31 243 SER A C 1
ATOM 1894 O O . SER A 1 243 ? 17.797 -15.171 -23.125 1.00 77.31 243 SER A O 1
ATOM 1896 N N . HIS A 1 244 ? 18.669 -13.204 -23.746 1.00 71.31 244 HIS A N 1
ATOM 1897 C CA . HIS A 1 244 ? 18.465 -13.451 -25.167 1.00 71.31 244 HIS A CA 1
ATOM 1898 C C . HIS A 1 244 ? 19.572 -14.329 -25.763 1.00 71.31 244 HIS A C 1
ATOM 1900 O O . HIS A 1 244 ? 20.749 -13.983 -25.778 1.00 71.31 244 HIS A O 1
ATOM 1906 N N . THR A 1 245 ? 19.171 -15.468 -26.318 1.00 62.53 245 THR A N 1
ATOM 1907 C CA . THR A 1 245 ? 20.062 -16.506 -26.859 1.00 62.53 245 THR A CA 1
ATOM 1908 C C . THR A 1 245 ? 20.354 -16.354 -28.355 1.00 62.53 245 THR A C 1
ATOM 1910 O O . THR A 1 245 ? 21.215 -17.050 -28.884 1.00 62.53 245 THR A O 1
ATOM 1913 N N . MET A 1 246 ? 19.645 -15.463 -29.057 1.00 57.00 246 MET A N 1
ATOM 1914 C CA . MET A 1 246 ? 19.565 -15.488 -30.526 1.00 57.00 246 MET A CA 1
ATOM 1915 C C . MET A 1 246 ? 20.505 -14.506 -31.246 1.00 57.00 246 MET A C 1
ATOM 1917 O O . MET A 1 246 ? 20.691 -14.642 -32.455 1.00 57.00 246 MET A O 1
ATOM 1921 N N . ARG A 1 247 ? 21.129 -13.542 -30.549 1.00 63.44 247 ARG A N 1
ATOM 1922 C CA . ARG A 1 247 ? 22.135 -12.633 -31.136 1.00 63.44 247 ARG A CA 1
ATOM 1923 C C . ARG A 1 247 ? 23.144 -12.121 -30.105 1.00 63.44 247 ARG A C 1
ATOM 1925 O O . ARG A 1 247 ? 22.733 -11.710 -29.024 1.00 63.44 247 ARG A O 1
ATOM 1932 N N . PRO A 1 248 ? 24.439 -12.026 -30.458 1.00 64.94 248 PRO A N 1
ATOM 1933 C CA . PRO A 1 248 ? 25.385 -11.254 -29.669 1.00 64.94 248 PRO A CA 1
ATOM 1934 C C . PRO A 1 248 ? 25.047 -9.764 -29.803 1.00 64.94 248 PRO A C 1
ATOM 1936 O O . PRO A 1 248 ? 25.179 -9.170 -30.874 1.00 64.94 248 PRO A O 1
ATOM 1939 N N . PHE A 1 249 ? 24.581 -9.156 -28.715 1.00 71.81 249 PHE A N 1
ATOM 1940 C CA . PHE A 1 249 ? 24.430 -7.707 -28.640 1.00 71.81 249 PHE A CA 1
ATOM 1941 C C . PHE A 1 249 ? 25.801 -7.033 -28.537 1.00 71.81 249 PHE A C 1
ATOM 1943 O O . PHE A 1 249 ? 26.691 -7.523 -27.841 1.00 71.81 249 PHE A O 1
ATOM 1950 N N . SER A 1 250 ? 25.947 -5.865 -29.168 1.00 77.75 250 SER A N 1
ATOM 1951 C CA . SER A 1 250 ? 27.118 -5.000 -28.973 1.00 77.75 250 SER A CA 1
ATOM 1952 C C . SER A 1 250 ? 27.331 -4.676 -27.485 1.00 77.75 250 SER A C 1
ATOM 1954 O O . SER A 1 250 ? 26.379 -4.612 -26.699 1.00 77.75 250 SER A O 1
ATOM 1956 N N . GLU A 1 251 ? 28.578 -4.435 -27.074 1.00 73.38 251 GLU A N 1
ATOM 1957 C CA . GLU A 1 251 ? 28.891 -3.899 -25.740 1.00 73.38 251 GLU A CA 1
ATOM 1958 C C . GLU A 1 251 ? 28.172 -2.576 -25.467 1.00 73.38 251 GLU A C 1
ATOM 1960 O O . GLU A 1 251 ? 27.711 -2.351 -24.353 1.00 73.38 251 GLU A O 1
ATOM 1965 N N . LEU A 1 252 ? 27.986 -1.765 -26.509 1.00 78.06 252 LEU A N 1
ATOM 1966 C CA . LEU A 1 252 ? 27.332 -0.458 -26.458 1.00 78.06 252 LEU A CA 1
ATOM 1967 C C . LEU A 1 252 ? 25.807 -0.532 -26.628 1.00 78.06 252 LEU A C 1
ATOM 1969 O O . LEU A 1 252 ? 25.179 0.499 -26.855 1.00 78.06 252 LEU A O 1
ATOM 1973 N N . TRP A 1 253 ? 25.210 -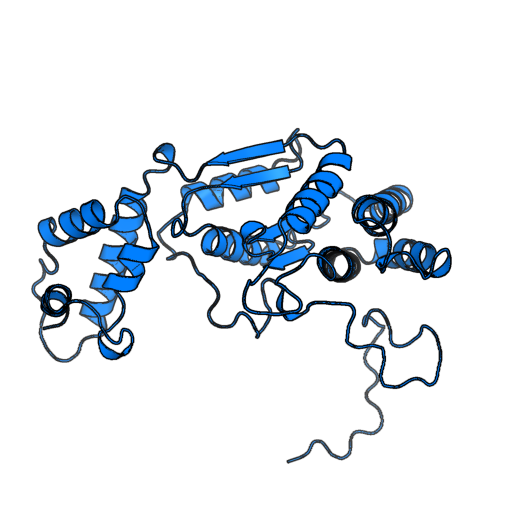1.728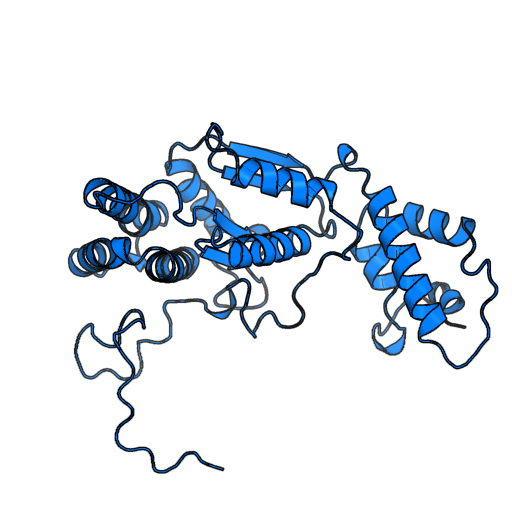 -26.599 1.00 81.44 253 TRP A N 1
ATOM 1974 C CA . TRP A 1 253 ? 23.763 -1.884 -26.719 1.00 81.44 253 TRP A CA 1
ATOM 1975 C C . TRP A 1 253 ? 23.073 -1.883 -25.343 1.00 81.44 253 TRP A C 1
ATOM 1977 O O . TRP A 1 253 ? 23.497 -2.638 -24.462 1.00 81.44 253 TRP A O 1
ATOM 1987 N N . PRO A 1 254 ? 21.974 -1.124 -25.182 1.00 85.50 254 PRO A N 1
ATOM 1988 C CA . PRO A 1 254 ? 21.514 -0.049 -26.067 1.00 85.50 254 PRO A CA 1
ATOM 1989 C C . PRO A 1 254 ? 22.416 1.187 -25.942 1.00 85.50 254 PRO A C 1
ATOM 1991 O O . PRO A 1 254 ? 23.057 1.405 -24.912 1.00 85.50 254 PRO A O 1
ATOM 1994 N N . SER A 1 255 ? 22.432 2.033 -26.973 1.00 88.00 255 SER A N 1
ATOM 1995 C CA . SER A 1 255 ? 23.171 3.293 -26.896 1.00 88.00 255 SER A CA 1
ATOM 1996 C C . SER A 1 255 ? 22.546 4.238 -25.864 1.00 88.00 255 SER A C 1
ATOM 1998 O O . SER A 1 255 ? 21.347 4.171 -25.575 1.00 88.00 255 SER A O 1
ATOM 2000 N N . ASN A 1 256 ? 23.347 5.165 -25.329 1.00 89.94 256 ASN A N 1
ATOM 2001 C CA . ASN A 1 256 ? 22.841 6.187 -24.407 1.00 89.94 256 ASN A CA 1
ATOM 2002 C C . ASN A 1 256 ? 21.733 7.039 -25.044 1.00 89.94 256 ASN A C 1
ATOM 2004 O O . ASN A 1 256 ? 20.743 7.309 -24.377 1.00 89.94 256 ASN A O 1
ATOM 2008 N N . ASP A 1 257 ? 21.817 7.339 -26.344 1.00 89.44 257 ASP A N 1
ATOM 2009 C CA . ASP A 1 257 ? 20.774 8.085 -27.064 1.00 89.44 257 ASP A CA 1
ATOM 2010 C C . ASP A 1 257 ? 19.406 7.386 -27.023 1.00 89.44 257 ASP A C 1
ATOM 2012 O O . ASP A 1 257 ? 18.360 8.040 -26.937 1.00 89.44 257 ASP A O 1
ATOM 2016 N N . VAL A 1 258 ? 19.393 6.047 -27.067 1.00 88.44 258 VAL A N 1
ATOM 2017 C CA . VAL A 1 258 ? 18.161 5.256 -26.937 1.00 88.44 258 VAL A CA 1
ATOM 2018 C C . VAL A 1 258 ? 17.607 5.383 -25.522 1.00 88.44 258 VAL A C 1
ATOM 2020 O O . VAL A 1 258 ? 16.418 5.670 -25.367 1.00 88.44 258 VAL A O 1
ATOM 2023 N N . ILE A 1 259 ? 18.452 5.223 -24.499 1.00 92.38 259 ILE A N 1
ATOM 2024 C CA . ILE A 1 259 ? 18.047 5.385 -23.096 1.00 92.38 259 ILE A CA 1
ATOM 2025 C C . ILE A 1 259 ? 17.485 6.791 -22.861 1.00 92.38 259 ILE A C 1
ATOM 2027 O O . ILE A 1 259 ? 16.360 6.920 -22.380 1.00 92.38 259 ILE A O 1
ATOM 2031 N N . ASP A 1 260 ? 18.200 7.833 -23.278 1.00 92.00 260 ASP A N 1
ATOM 2032 C CA . ASP A 1 260 ? 17.804 9.230 -23.091 1.00 92.00 260 ASP A CA 1
ATOM 2033 C C . ASP A 1 260 ? 16.492 9.550 -23.814 1.00 92.00 260 ASP A C 1
ATOM 2035 O O . ASP A 1 260 ? 15.615 10.229 -23.270 1.00 92.00 260 ASP A O 1
ATOM 2039 N N . THR A 1 261 ? 16.300 9.002 -25.018 1.00 91.94 261 THR A N 1
ATOM 2040 C CA . THR A 1 261 ? 15.041 9.131 -25.762 1.00 91.94 261 THR A CA 1
ATOM 2041 C C . THR A 1 261 ? 13.879 8.481 -25.013 1.00 91.94 261 THR A C 1
ATOM 2043 O O . THR A 1 261 ? 12.801 9.075 -24.918 1.00 91.94 261 THR A O 1
ATOM 2046 N N . LEU A 1 262 ? 14.071 7.277 -24.468 1.00 91.88 262 LEU A N 1
ATOM 2047 C CA . LEU A 1 262 ? 13.038 6.568 -23.711 1.00 91.88 262 LEU A CA 1
ATOM 2048 C C . LEU A 1 262 ? 12.714 7.274 -22.389 1.00 91.88 262 LEU A C 1
ATOM 2050 O O . LEU A 1 262 ? 11.536 7.453 -22.074 1.00 91.88 262 LEU A O 1
ATOM 2054 N N . VAL A 1 263 ? 13.732 7.750 -21.666 1.00 92.69 263 VAL A N 1
ATOM 2055 C CA . VAL A 1 263 ? 13.569 8.568 -20.455 1.00 92.69 263 VAL A CA 1
ATOM 2056 C C . VAL A 1 263 ? 12.785 9.837 -20.781 1.00 92.69 263 VAL A C 1
ATOM 2058 O O . VAL A 1 263 ? 11.780 10.116 -20.127 1.00 92.69 263 VAL A O 1
ATOM 2061 N N . LYS A 1 264 ? 13.165 10.572 -21.833 1.00 90.88 264 LYS A N 1
ATOM 2062 C CA . LYS A 1 264 ? 12.460 11.790 -22.256 1.00 90.88 264 LYS A CA 1
ATOM 2063 C C . LYS A 1 264 ? 10.998 11.511 -22.608 1.00 90.88 264 LYS A C 1
ATOM 2065 O O . LYS A 1 264 ? 10.120 12.255 -22.180 1.00 90.88 264 LYS A O 1
ATOM 2070 N N . ARG A 1 265 ? 10.719 10.435 -23.352 1.00 89.88 265 ARG A N 1
ATOM 2071 C CA . ARG A 1 265 ? 9.347 10.047 -23.729 1.00 89.88 265 ARG A CA 1
ATOM 2072 C C . ARG A 1 265 ? 8.496 9.626 -22.536 1.00 89.88 265 ARG A C 1
ATOM 2074 O O . ARG A 1 265 ? 7.299 9.897 -22.541 1.00 89.88 265 ARG A O 1
ATOM 2081 N N . SER A 1 266 ? 9.105 9.038 -21.506 1.00 87.94 266 SER A N 1
ATOM 2082 C CA . SER A 1 266 ? 8.388 8.635 -20.294 1.00 87.94 266 SER A CA 1
ATOM 2083 C C . SER A 1 266 ? 7.732 9.806 -19.566 1.00 87.94 266 SER A C 1
ATOM 2085 O O . SER A 1 266 ? 6.754 9.607 -18.851 1.00 87.94 266 SER A O 1
ATOM 2087 N N . SER A 1 267 ? 8.257 11.027 -19.729 1.00 87.75 267 SER A N 1
ATOM 2088 C CA . SER A 1 267 ? 7.784 12.218 -19.013 1.00 87.75 267 SER A CA 1
ATOM 2089 C C . SER A 1 267 ? 7.676 11.994 -17.492 1.00 87.75 267 SER A C 1
ATOM 2091 O O . SER A 1 267 ? 6.741 12.469 -16.850 1.00 87.75 267 SER A O 1
ATOM 2093 N N . GLY A 1 268 ? 8.601 11.215 -16.915 1.00 85.19 268 GLY A N 1
ATOM 2094 C CA . GLY A 1 268 ? 8.606 10.857 -15.492 1.00 85.19 268 GLY A CA 1
ATOM 2095 C C . GLY A 1 268 ? 7.604 9.765 -15.084 1.00 85.19 268 GLY A C 1
ATOM 2096 O O . GLY A 1 268 ? 7.462 9.488 -13.891 1.00 85.19 268 GLY A O 1
ATOM 2097 N N . GLN A 1 269 ? 6.911 9.130 -16.035 1.00 85.19 269 GLN A N 1
ATOM 2098 C CA . GLN A 1 269 ? 5.912 8.091 -15.780 1.00 85.19 269 GLN A CA 1
ATOM 2099 C C . GLN A 1 269 ? 6.503 6.690 -15.972 1.00 85.19 269 GLN A C 1
ATOM 2101 O O . GLN A 1 269 ? 6.856 6.279 -17.078 1.00 85.19 269 GLN A O 1
ATOM 2106 N N . PHE A 1 270 ? 6.546 5.913 -14.890 1.00 86.44 270 PHE A N 1
ATOM 2107 C CA . PHE A 1 270 ? 7.075 4.546 -14.897 1.00 86.44 270 PHE A CA 1
ATOM 2108 C C . PHE A 1 270 ? 6.255 3.585 -15.754 1.00 86.44 270 PHE A C 1
ATOM 2110 O O . PHE A 1 270 ? 6.820 2.659 -16.327 1.00 86.44 270 PHE A O 1
ATOM 2117 N N . ILE A 1 271 ? 4.945 3.822 -15.875 1.00 84.69 271 ILE A N 1
ATOM 2118 C CA . ILE A 1 271 ? 4.065 2.992 -16.706 1.00 84.69 271 ILE A CA 1
ATOM 2119 C C . ILE A 1 271 ? 4.499 2.973 -18.176 1.00 84.69 271 ILE A C 1
ATOM 2121 O O . ILE A 1 271 ? 4.398 1.945 -18.831 1.00 84.69 271 ILE A O 1
ATOM 2125 N N . TYR A 1 272 ? 5.034 4.083 -18.692 1.00 87.56 272 TYR A N 1
ATOM 2126 C CA . TYR A 1 272 ? 5.568 4.115 -20.051 1.00 87.56 272 TYR A CA 1
ATOM 2127 C C . TYR A 1 272 ? 6.781 3.190 -20.172 1.00 87.56 272 TYR A C 1
ATOM 2129 O O . TYR A 1 272 ? 6.831 2.338 -21.055 1.00 87.56 272 TYR A O 1
ATOM 2137 N N . ALA A 1 273 ? 7.750 3.337 -19.263 1.00 86.38 273 ALA A N 1
ATOM 2138 C CA . ALA A 1 273 ? 8.977 2.553 -19.298 1.00 86.38 273 ALA A CA 1
ATOM 2139 C C . ALA A 1 273 ? 8.693 1.052 -19.142 1.00 86.38 273 ALA A C 1
ATOM 2141 O O . ALA A 1 273 ? 9.250 0.253 -19.890 1.00 86.38 273 ALA A O 1
ATOM 2142 N N . SER A 1 274 ? 7.797 0.666 -18.228 1.00 85.56 274 SER A N 1
ATOM 2143 C CA . SER A 1 274 ? 7.445 -0.741 -18.020 1.00 85.56 274 SER A CA 1
ATOM 2144 C C . SER A 1 274 ? 6.763 -1.357 -19.239 1.00 85.56 274 SER A C 1
ATOM 2146 O O . SER A 1 274 ? 7.078 -2.485 -19.595 1.00 85.56 274 SER A O 1
ATOM 2148 N N . VAL A 1 275 ? 5.883 -0.616 -19.918 1.00 85.75 275 VAL A N 1
ATOM 2149 C CA . VAL A 1 275 ? 5.226 -1.080 -21.150 1.00 85.75 275 VAL A CA 1
ATOM 2150 C C . VAL A 1 275 ? 6.235 -1.265 -22.285 1.00 85.75 275 VAL A C 1
ATOM 2152 O O . VAL A 1 275 ? 6.175 -2.274 -22.978 1.00 85.75 275 VAL A O 1
ATOM 2155 N N . VAL A 1 276 ? 7.185 -0.340 -22.457 1.00 85.69 276 VAL A N 1
ATOM 2156 C CA . VAL A 1 276 ? 8.217 -0.448 -23.509 1.00 85.69 276 VAL A CA 1
ATOM 2157 C C . VAL A 1 276 ? 9.149 -1.644 -23.277 1.00 85.69 276 VAL A C 1
ATOM 2159 O O . VAL A 1 276 ? 9.615 -2.244 -24.244 1.00 85.69 276 VAL A O 1
ATOM 2162 N N . MET A 1 277 ? 9.417 -1.995 -22.017 1.00 85.62 277 MET A N 1
ATOM 2163 C CA . MET A 1 277 ? 10.260 -3.142 -21.658 1.00 85.62 277 MET A CA 1
ATOM 2164 C C . MET A 1 277 ? 9.518 -4.486 -21.680 1.00 85.62 277 MET A C 1
ATOM 2166 O O . MET A 1 277 ? 10.161 -5.521 -21.516 1.00 85.62 277 MET A O 1
ATOM 2170 N N . LYS A 1 278 ? 8.193 -4.515 -21.878 1.00 80.00 278 LYS A N 1
ATOM 2171 C CA . LYS A 1 278 ? 7.463 -5.784 -21.995 1.00 80.00 278 LYS A CA 1
ATOM 2172 C C . LYS A 1 278 ? 7.721 -6.446 -23.351 1.00 80.00 278 LYS A C 1
ATOM 2174 O O . LYS A 1 278 ? 7.728 -5.752 -24.373 1.00 80.00 278 LYS A O 1
ATOM 2179 N N . PRO A 1 279 ? 7.877 -7.780 -23.397 1.00 68.75 279 PRO A N 1
ATOM 2180 C CA . PRO A 1 279 ? 8.004 -8.493 -24.655 1.00 68.75 279 PRO A CA 1
ATOM 2181 C C . PRO A 1 279 ? 6.789 -8.280 -25.582 1.00 68.75 279 PRO A C 1
ATOM 2183 O O . PRO A 1 279 ? 5.655 -8.146 -25.109 1.00 68.75 279 PRO A O 1
ATOM 2186 N N . PRO A 1 280 ? 6.974 -8.326 -26.915 1.00 62.28 280 PRO A N 1
ATOM 2187 C CA . PRO A 1 280 ? 5.891 -8.094 -27.878 1.00 62.28 280 PRO A CA 1
ATOM 2188 C C . PRO A 1 280 ? 4.711 -9.070 -27.755 1.00 62.28 280 PRO A C 1
ATOM 2190 O O . PRO A 1 280 ? 3.570 -8.703 -28.021 1.00 62.28 280 PRO A O 1
ATOM 2193 N N . HIS A 1 281 ? 4.964 -10.312 -27.331 1.00 62.06 281 HIS A N 1
ATOM 2194 C CA . HIS A 1 281 ? 3.918 -11.323 -27.144 1.00 62.06 281 HIS A CA 1
ATOM 2195 C C . HIS A 1 281 ? 3.025 -11.048 -25.923 1.00 62.06 281 HIS A C 1
ATOM 2197 O O . HIS A 1 281 ? 1.911 -11.560 -25.861 1.00 62.06 281 HIS A O 1
ATOM 2203 N N . GLU A 1 282 ? 3.474 -10.203 -24.992 1.00 58.25 282 GLU A N 1
ATOM 2204 C CA . GLU A 1 282 ? 2.701 -9.776 -23.820 1.00 58.25 282 GLU A CA 1
ATOM 2205 C C . GLU A 1 282 ? 1.952 -8.449 -24.046 1.00 58.25 282 GLU A C 1
ATOM 2207 O O . GLU A 1 282 ? 1.227 -7.988 -23.164 1.00 58.25 282 GLU A O 1
ATOM 2212 N N . THR A 1 283 ? 2.100 -7.814 -25.219 1.00 54.44 283 THR A N 1
ATOM 2213 C CA . THR A 1 283 ? 1.462 -6.524 -25.543 1.00 54.44 283 THR A CA 1
ATOM 2214 C C . THR A 1 283 ? 0.762 -6.540 -26.916 1.00 54.44 283 THR A C 1
ATOM 2216 O O . THR A 1 283 ? 1.273 -5.988 -27.896 1.00 54.44 283 THR A O 1
ATOM 2219 N N . PRO A 1 284 ? -0.448 -7.130 -27.025 1.00 43.00 284 PRO A N 1
ATOM 2220 C CA . PRO A 1 284 ? -1.227 -7.093 -28.262 1.00 43.00 284 PRO A CA 1
ATOM 2221 C C . PRO A 1 284 ? -1.552 -5.642 -28.659 1.00 43.00 284 PRO A C 1
ATOM 2223 O O . PRO A 1 284 ? -2.209 -4.923 -27.910 1.00 43.00 284 PRO A O 1
ATOM 2226 N N . GLY A 1 285 ? -1.087 -5.203 -29.835 1.00 52.22 285 GLY A N 1
ATOM 2227 C CA . GLY A 1 285 ? -1.338 -3.852 -30.364 1.00 52.22 285 GLY A CA 1
ATOM 2228 C C . GLY A 1 285 ? -0.246 -2.808 -30.091 1.00 52.22 285 GLY A C 1
ATOM 2229 O O . GLY A 1 285 ? -0.461 -1.629 -30.372 1.00 52.22 285 GLY A O 1
ATOM 2230 N N . CYS A 1 286 ? 0.922 -3.207 -29.573 1.00 45.81 286 CYS A N 1
ATOM 2231 C CA . CYS A 1 286 ? 2.053 -2.292 -29.391 1.00 45.81 286 CYS A CA 1
ATOM 2232 C C . CYS A 1 286 ? 2.546 -1.723 -30.740 1.00 45.81 286 CYS A C 1
ATOM 2234 O O . CYS A 1 286 ? 2.601 -2.430 -31.748 1.00 45.81 286 CYS A O 1
ATOM 2236 N N . ASP A 1 287 ? 2.900 -0.435 -30.759 1.00 44.69 287 ASP A N 1
ATOM 2237 C CA . ASP A 1 287 ? 3.332 0.305 -31.949 1.00 44.69 287 ASP A CA 1
ATOM 2238 C C . ASP A 1 287 ? 4.531 -0.374 -32.639 1.00 44.69 287 ASP A C 1
ATOM 2240 O O . ASP A 1 287 ? 5.566 -0.626 -32.016 1.00 44.69 287 ASP A O 1
ATOM 2244 N N . SER A 1 288 ? 4.413 -0.606 -33.952 1.00 45.06 288 SER A N 1
ATOM 2245 C CA . SER A 1 288 ? 5.469 -1.103 -34.857 1.00 45.06 288 SER A CA 1
ATOM 2246 C C . SER A 1 288 ? 6.840 -0.414 -34.691 1.00 45.06 288 SER A C 1
ATOM 2248 O O . SER A 1 288 ? 7.870 -0.991 -35.031 1.00 45.06 288 SER A O 1
ATOM 2250 N N . ARG A 1 289 ? 6.876 0.798 -34.119 1.00 46.78 289 ARG A N 1
ATOM 2251 C CA . ARG A 1 289 ? 8.086 1.585 -33.829 1.00 46.78 289 ARG A CA 1
ATOM 2252 C C . ARG A 1 289 ? 8.835 1.189 -32.546 1.00 46.78 289 ARG A C 1
ATOM 2254 O O . ARG A 1 289 ? 9.947 1.672 -32.356 1.00 46.78 289 ARG A O 1
ATOM 2261 N N . ILE A 1 290 ? 8.267 0.339 -31.684 1.00 45.75 290 ILE A N 1
ATOM 2262 C CA . ILE A 1 290 ? 8.929 -0.218 -30.478 1.00 45.75 290 ILE A CA 1
ATOM 2263 C C . ILE A 1 290 ? 9.601 -1.572 -30.790 1.00 45.75 290 ILE A C 1
ATOM 2265 O O . ILE A 1 290 ? 10.584 -1.949 -30.154 1.00 45.75 290 ILE A O 1
ATOM 2269 N N . TYR A 1 291 ? 9.160 -2.252 -31.854 1.00 48.84 291 TYR A N 1
ATOM 2270 C CA . TYR A 1 291 ? 9.758 -3.494 -32.363 1.00 48.84 291 TYR A CA 1
ATOM 2271 C C . TYR A 1 291 ? 11.260 -3.444 -32.706 1.00 48.84 291 TYR A C 1
ATOM 2273 O O . TYR A 1 291 ? 11.886 -4.497 -32.604 1.00 48.84 291 TYR A O 1
ATOM 2281 N N . PRO A 1 292 ? 11.886 -2.307 -33.085 1.00 49.84 292 PRO A N 1
ATOM 2282 C CA . PRO A 1 292 ? 13.326 -2.271 -33.345 1.00 49.84 292 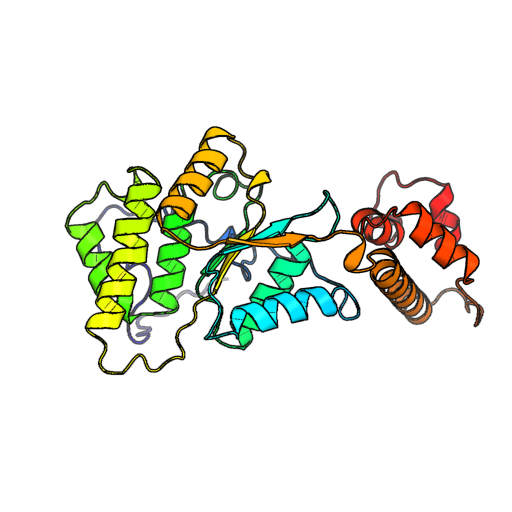PRO A CA 1
ATOM 2283 C C . PRO A 1 292 ? 14.196 -2.584 -32.120 1.00 49.84 292 PRO A C 1
ATOM 2285 O O . PRO A 1 292 ? 15.355 -2.930 -32.294 1.00 49.84 292 PRO A O 1
ATOM 2288 N N . LEU A 1 293 ? 13.665 -2.475 -30.894 1.00 50.16 293 LEU A N 1
ATOM 2289 C CA . LEU A 1 293 ? 14.397 -2.842 -29.673 1.00 50.16 293 LEU A CA 1
ATOM 2290 C C . LEU A 1 293 ? 14.477 -4.362 -29.457 1.00 50.16 293 LEU A C 1
ATOM 2292 O O . LEU A 1 293 ? 15.312 -4.819 -28.685 1.00 50.16 293 LEU A O 1
ATOM 2296 N N . TRP A 1 294 ? 13.628 -5.129 -30.147 1.00 49.78 294 TRP A N 1
ATOM 2297 C CA . TRP A 1 294 ? 13.489 -6.582 -30.013 1.00 49.78 294 TRP A CA 1
ATOM 2298 C C . TRP A 1 294 ? 13.844 -7.345 -31.307 1.00 49.78 294 TRP A C 1
ATOM 2300 O O . TRP A 1 294 ? 13.585 -8.545 -31.393 1.00 49.78 294 TRP A O 1
ATOM 2310 N N . ARG A 1 295 ? 14.383 -6.663 -32.329 1.00 45.09 295 ARG A N 1
ATOM 2311 C CA . ARG A 1 295 ? 14.787 -7.237 -33.629 1.00 45.09 295 ARG A CA 1
ATOM 2312 C C . ARG A 1 295 ? 16.297 -7.275 -33.826 1.00 45.09 295 ARG A C 1
ATOM 2314 O O . ARG A 1 295 ? 17.005 -6.422 -33.259 1.00 45.09 295 ARG A O 1
#

Foldseek 3Di:
DDPPDDDDDDDPDDDDLDPDVDDDDPPDPPQQADLCFFLPRPVCVVPQAADPQFPPVVLVVVVCQLPDPPDQFLAEAEDEDPQLRPRNSLSVNQVVCVVVLQEQEGGEAALPDPCRQFCLNVLVHSLSSNCVQQVLLSVQQVVLCVVPVCQSVDQLLSSCVRRPVVSVVVSVVPDPPPPDRGRSDYYYHPLVSNPDPVRSVSNVVSVVSVVGHYDYDYSDCVSVLLVSLLVVLVVLQVVCCVPDPPDNDDPCPPPVVVSVVQSVVCVSRNNSSVVLSDDPVVDPPPDPVSCVSVD

Sequence (295 aa):
MAFAGAKHVLINELTQFDIQVRAEDSKAKIDAIAEGAFHNSAERFDPPNCHPETRKAIIKAIGMWVNNQKRTSSIMWLYGPTGAGKSAILQRVAEICNNEKKLCASFFFSRTVAMRNNYTHLFSTIIYQIVLAIPETKPFVVQAIEKDLTLFSQSLEVQIRSLILDPLVHAMSTGAGLSRKLPQLILIDGLDECVNKEGQVAILKAISCIKLLTTSLALDQSINPNKDIEVFLRSCFIDIKQSHTMRPFSELWPSNDVIDTLVKRSSGQFIYASVVMKPPHETPGCDSRIYPLWR